Protein AF-A0A3D4R7K1-F1 (afdb_monomer)

Solvent-accessible surface area (backbone atoms only — not comparable to full-atom values): 10571 Å² total; per-residue (Å²): 98,62,93,81,60,37,77,92,63,83,82,51,64,66,56,54,36,48,54,51,40,17,54,63,50,70,29,41,38,62,76,91,75,88,72,78,77,44,84,86,82,47,85,55,74,81,73,75,56,43,75,69,78,55,58,60,68,60,40,50,54,51,48,28,54,16,28,38,26,18,28,50,57,83,50,99,87,46,66,20,77,40,19,97,66,40,86,40,70,32,59,30,66,90,75,27,58,101,79,76,55,65,42,64,30,34,49,49,43,30,29,47,72,35,67,41,82,74,84,43,94,84,71,42,18,30,4,22,22,38,37,36,29,31,36,43,60,73,50,37,52,73,44,52,46,84,85,57,98,47,51,50,58,33,79,52,78,48,68,48,54,37,77,32,83,68,48,29,50,7,55,79,51,16,36,59,55,52,46,54,53,50,48,58,59,68,42,109

Secondary structure (DSSP, 8-state):
-GGGT-SS----HHHHHHHHHHHHTTTEEPPP-SS---GGGS-----PPEE----HHHHHHHHHHHHHHHS--SSTT---TTHHHHS-EEEEGGG--TT--PEEEE---EEEEEEEE---TT--EEEEEEEEES--HHHHHHTT-PPPSSB--SS--EEEEEEETT---IIIIIHHHHHHHHHHHHH-

Nearest PDB structures (foldseek):
  6i1g-assembly1_A  TM=7.987E-01  e=1.901E-04  Chlamydia trachomatis

Sequence (188 aa):
HIAIGQGDLQTTPLQVNRWTNAIASNGILCPFTVLSQNPEFGSARSHVCDDLRLKLETVMTVTEGMIRACTGGSELSYQGTGYPLFDFTVYKEQLSGDSGSAKIFQVPTACKTGTAEFGDPENRTHAWFTIFAPVPEDLLEQAGVAKKENTITGEPEIAVTVLVEKGGEGSSVAAPVAKKILEAWFKR

Mean predicted aligned error: 6.56 Å

Structure (mmCIF, N/CA/C/O backbone):
data_AF-A0A3D4R7K1-F1
#
_entry.id   AF-A0A3D4R7K1-F1
#
loop_
_atom_site.group_PDB
_atom_site.id
_atom_site.type_symbol
_atom_site.label_atom_id
_atom_site.label_alt_id
_atom_site.label_comp_id
_atom_site.label_asym_id
_atom_site.label_entity_id
_atom_site.label_seq_id
_atom_site.pdbx_PDB_ins_code
_atom_site.Cartn_x
_atom_site.Cartn_y
_atom_site.Cartn_z
_atom_site.occupancy
_atom_site.B_iso_or_equiv
_atom_site.auth_seq_id
_atom_site.auth_comp_id
_atom_site.auth_asym_id
_atom_site.auth_atom_id
_atom_site.pdbx_PDB_model_num
ATOM 1 N N . HIS A 1 1 ? 19.368 -9.002 -7.163 1.00 62.94 1 HIS A N 1
ATOM 2 C CA . HIS A 1 1 ? 18.428 -8.289 -8.056 1.00 62.94 1 HIS A CA 1
ATOM 3 C C . HIS A 1 1 ? 17.003 -8.840 -7.973 1.00 62.94 1 HIS A C 1
ATOM 5 O O . HIS A 1 1 ? 16.120 -8.066 -7.640 1.00 62.94 1 HIS A O 1
ATOM 11 N N . ILE A 1 2 ? 16.765 -10.150 -8.127 1.00 83.75 2 ILE A N 1
ATOM 12 C CA . ILE A 1 2 ? 15.399 -10.726 -8.045 1.00 83.75 2 ILE A CA 1
ATOM 13 C C . ILE A 1 2 ? 14.672 -10.383 -6.729 1.00 83.75 2 ILE A C 1
ATOM 15 O O . ILE A 1 2 ? 13.506 -10.011 -6.756 1.00 83.75 2 ILE A O 1
ATOM 19 N N . ALA A 1 3 ? 15.369 -10.418 -5.586 1.00 85.56 3 ALA A N 1
ATOM 20 C CA . ALA A 1 3 ? 14.781 -10.122 -4.271 1.00 85.56 3 ALA A CA 1
ATOM 21 C C . ALA A 1 3 ? 14.218 -8.692 -4.115 1.00 85.56 3 ALA A C 1
ATOM 23 O O . ALA A 1 3 ? 13.388 -8.464 -3.243 1.00 85.56 3 ALA A O 1
ATOM 24 N N . ILE A 1 4 ? 14.654 -7.739 -4.948 1.00 85.88 4 ILE A N 1
ATOM 25 C CA . ILE A 1 4 ? 14.133 -6.360 -4.971 1.00 85.88 4 ILE A CA 1
ATOM 26 C C . ILE A 1 4 ? 13.167 -6.120 -6.144 1.00 85.88 4 ILE A C 1
ATOM 28 O O . ILE A 1 4 ? 12.806 -4.980 -6.415 1.00 85.88 4 ILE A O 1
ATOM 32 N N . GLY A 1 5 ? 12.772 -7.180 -6.855 1.00 84.19 5 GLY A N 1
ATOM 33 C CA . GLY A 1 5 ? 11.854 -7.109 -7.990 1.00 84.19 5 GLY A CA 1
ATOM 34 C C . GLY A 1 5 ? 12.486 -6.702 -9.322 1.00 84.19 5 GLY A C 1
ATOM 35 O O . GLY A 1 5 ? 11.780 -6.203 -10.186 1.00 84.19 5 GLY A O 1
ATOM 36 N N . GLN A 1 6 ? 13.799 -6.898 -9.488 1.00 84.12 6 GLN A N 1
ATOM 37 C CA . GLN A 1 6 ? 14.536 -6.576 -10.719 1.00 84.12 6 GLN A CA 1
ATOM 38 C C . GLN A 1 6 ? 15.015 -7.848 -11.437 1.00 84.12 6 GLN A C 1
ATOM 40 O O . GLN A 1 6 ? 15.334 -8.850 -10.787 1.00 84.12 6 GLN A O 1
ATOM 45 N N . GLY A 1 7 ? 15.137 -7.785 -12.765 1.00 86.00 7 GLY A N 1
ATOM 46 C CA . GLY A 1 7 ? 15.435 -8.930 -13.635 1.00 86.00 7 GLY A CA 1
ATOM 47 C C . GLY A 1 7 ? 14.161 -9.512 -14.249 1.00 86.00 7 GLY A C 1
ATOM 48 O O . GLY A 1 7 ? 13.212 -8.779 -14.503 1.00 86.00 7 GLY A O 1
ATOM 49 N N . ASP A 1 8 ? 14.106 -10.828 -14.440 1.00 85.62 8 ASP A N 1
ATOM 50 C CA . ASP A 1 8 ? 12.994 -11.490 -15.146 1.00 85.62 8 ASP A CA 1
ATOM 51 C C . ASP A 1 8 ? 11.722 -11.691 -14.291 1.00 85.62 8 ASP A C 1
ATOM 53 O O . ASP A 1 8 ? 10.846 -12.488 -14.634 1.00 85.62 8 ASP A O 1
ATOM 57 N N . LEU A 1 9 ? 11.597 -10.990 -13.156 1.00 87.94 9 LEU A N 1
ATOM 58 C CA . LEU A 1 9 ? 10.416 -11.074 -12.298 1.00 87.94 9 LEU A CA 1
ATOM 59 C C . LEU A 1 9 ? 9.288 -10.198 -12.855 1.00 87.94 9 LEU A C 1
ATOM 61 O O . LEU A 1 9 ? 9.253 -8.990 -12.631 1.00 87.94 9 LEU A O 1
ATOM 65 N N . GLN A 1 10 ? 8.328 -10.824 -13.530 1.00 91.31 10 GLN A N 1
ATOM 66 C CA . GLN A 1 10 ? 7.123 -10.156 -14.019 1.00 91.31 10 GLN A CA 1
ATOM 67 C C . GLN A 1 10 ? 5.964 -10.322 -13.031 1.00 91.31 10 GLN A C 1
ATOM 69 O O . GLN A 1 10 ? 5.693 -11.421 -12.546 1.00 91.31 10 GLN A O 1
ATOM 74 N N . THR A 1 11 ? 5.257 -9.228 -12.744 1.00 94.38 11 THR A N 1
ATOM 75 C CA . THR A 1 11 ? 4.060 -9.229 -11.896 1.00 94.38 11 THR A CA 1
ATOM 76 C C . THR A 1 11 ? 3.030 -8.238 -12.418 1.00 94.38 11 THR A C 1
ATOM 78 O O . THR A 1 11 ? 3.363 -7.242 -13.059 1.00 94.38 11 THR A O 1
ATOM 81 N N . THR A 1 12 ? 1.763 -8.505 -12.130 1.00 96.19 12 THR A N 1
ATOM 82 C CA . THR A 1 12 ? 0.645 -7.614 -12.444 1.00 96.19 12 THR A CA 1
ATOM 83 C C . THR A 1 12 ? 0.251 -6.790 -11.217 1.00 96.19 12 THR A C 1
ATOM 85 O O . THR A 1 12 ? 0.421 -7.252 -10.083 1.00 96.19 12 THR A O 1
ATOM 88 N N . PRO A 1 13 ? -0.376 -5.613 -11.398 1.00 96.75 13 PRO A N 1
ATOM 89 C CA . PRO A 1 13 ? -0.934 -4.857 -10.278 1.00 96.75 13 PRO A CA 1
ATOM 90 C C . PRO A 1 13 ? -1.902 -5.673 -9.421 1.00 96.75 13 PRO A C 1
ATOM 92 O O . PRO A 1 13 ? -1.910 -5.536 -8.201 1.00 96.75 13 PRO A O 1
ATOM 95 N N . LEU A 1 14 ? -2.660 -6.583 -10.039 1.00 96.31 14 LEU A N 1
ATOM 96 C CA . LEU A 1 14 ? -3.567 -7.469 -9.320 1.00 96.31 14 LEU A CA 1
ATOM 97 C C . LEU A 1 14 ? -2.819 -8.470 -8.426 1.00 96.31 14 LEU A C 1
ATOM 99 O O . LEU A 1 14 ? -3.245 -8.715 -7.301 1.00 96.31 14 LEU A O 1
ATOM 103 N N . GLN A 1 15 ? -1.699 -9.037 -8.882 1.00 96.56 15 GLN A N 1
ATOM 104 C CA . GLN A 1 15 ? -0.878 -9.929 -8.054 1.00 96.56 15 GLN A CA 1
ATOM 105 C C . GLN A 1 15 ? -0.263 -9.183 -6.864 1.00 96.56 15 GLN A C 1
ATOM 107 O O . GLN A 1 15 ? -0.363 -9.666 -5.739 1.00 96.56 15 GLN A O 1
ATOM 112 N N . VAL A 1 16 ? 0.278 -7.980 -7.084 1.00 97.25 16 VAL A N 1
ATOM 113 C CA . VAL A 1 16 ? 0.815 -7.127 -6.007 1.00 97.25 16 VAL A CA 1
ATOM 114 C C . VAL A 1 16 ? -0.274 -6.754 -4.996 1.00 97.25 16 VAL A C 1
ATOM 116 O O . VAL A 1 16 ? -0.055 -6.822 -3.782 1.00 97.25 16 VAL A O 1
ATOM 119 N N . ASN A 1 17 ? -1.473 -6.427 -5.480 1.00 97.62 17 ASN A N 1
ATOM 120 C CA . ASN A 1 17 ? -2.617 -6.149 -4.621 1.00 97.62 17 ASN A CA 1
ATOM 121 C C . ASN A 1 17 ? -3.015 -7.378 -3.796 1.00 97.62 17 ASN A C 1
ATOM 123 O O . ASN A 1 17 ? -3.243 -7.263 -2.595 1.00 97.62 17 ASN A O 1
ATOM 127 N N . ARG A 1 18 ? -3.027 -8.576 -4.390 1.00 96.38 18 ARG A N 1
ATOM 128 C CA . ARG A 1 18 ? -3.304 -9.826 -3.663 1.00 96.38 18 ARG A CA 1
ATOM 129 C C . ARG A 1 18 ? -2.262 -10.129 -2.587 1.00 96.38 18 ARG A C 1
ATOM 131 O O . ARG A 1 18 ? -2.642 -10.548 -1.500 1.00 96.38 18 ARG A O 1
ATOM 138 N N . TRP A 1 19 ? -0.978 -9.876 -2.843 1.00 95.75 19 TRP A N 1
ATOM 139 C CA . TRP A 1 19 ? 0.067 -10.007 -1.817 1.00 95.75 19 TRP A CA 1
ATOM 140 C C . TRP A 1 19 ? -0.152 -9.028 -0.662 1.00 95.75 19 TRP A C 1
ATOM 142 O O . TRP A 1 19 ? -0.048 -9.410 0.498 1.00 95.75 19 TRP A O 1
ATOM 152 N N . THR A 1 20 ? -0.524 -7.787 -0.981 1.00 97.62 20 THR A N 1
ATOM 153 C CA . THR A 1 20 ? -0.836 -6.758 0.023 1.00 97.62 20 THR A CA 1
ATOM 154 C C . THR A 1 20 ? -2.042 -7.162 0.870 1.00 97.62 20 THR A C 1
ATOM 156 O O . THR A 1 20 ? -1.991 -7.053 2.090 1.00 97.62 20 THR A O 1
ATOM 159 N N . ASN A 1 21 ? -3.092 -7.704 0.244 1.00 96.94 21 ASN A N 1
ATOM 160 C CA . ASN A 1 21 ? -4.255 -8.231 0.956 1.00 96.94 21 ASN A CA 1
ATOM 161 C C . ASN A 1 21 ? -3.891 -9.400 1.875 1.00 96.94 21 ASN A C 1
ATOM 163 O O . ASN A 1 21 ? -4.410 -9.460 2.982 1.00 96.94 21 ASN A O 1
ATOM 167 N N . ALA A 1 22 ? -2.991 -10.300 1.465 1.00 96.81 22 ALA A N 1
ATOM 168 C CA . ALA A 1 22 ? -2.553 -11.398 2.327 1.00 96.81 22 ALA A CA 1
ATOM 169 C C . ALA A 1 22 ? -1.867 -10.890 3.606 1.00 96.81 22 ALA A C 1
ATOM 171 O O . ALA A 1 22 ? -2.063 -11.469 4.666 1.00 96.81 22 ALA A O 1
ATOM 172 N N . ILE A 1 23 ? -1.107 -9.792 3.534 1.00 97.62 23 ILE A N 1
ATOM 173 C CA . ILE A 1 23 ? -0.541 -9.144 4.729 1.00 97.62 23 ILE A CA 1
ATOM 174 C C . ILE A 1 23 ? -1.643 -8.473 5.557 1.00 97.62 23 ILE A C 1
ATOM 176 O O . ILE A 1 23 ? -1.730 -8.710 6.757 1.00 97.62 23 ILE A O 1
ATOM 180 N N . ALA A 1 24 ? -2.523 -7.701 4.910 1.00 97.31 24 ALA A N 1
ATOM 181 C CA . ALA A 1 24 ? -3.625 -6.995 5.567 1.00 97.31 24 ALA A CA 1
ATOM 182 C C . ALA A 1 24 ? -4.616 -7.930 6.291 1.00 97.31 24 ALA A C 1
ATOM 184 O O . ALA A 1 24 ? -5.276 -7.517 7.233 1.00 97.31 24 ALA A O 1
ATOM 185 N N . SER A 1 25 ? -4.714 -9.188 5.862 1.00 95.88 25 SER A N 1
ATOM 186 C CA . SER A 1 25 ? -5.632 -10.199 6.404 1.00 95.88 25 SER A CA 1
ATOM 187 C C . SER A 1 25 ? -4.915 -11.309 7.181 1.00 95.88 25 SER A C 1
ATOM 189 O O . SER A 1 25 ? -5.394 -12.440 7.247 1.00 95.88 25 SER A O 1
ATOM 191 N N . ASN A 1 26 ? -3.749 -11.011 7.764 1.00 95.69 26 ASN A N 1
ATOM 192 C CA . ASN A 1 26 ? -3.016 -11.933 8.641 1.00 95.69 26 ASN A CA 1
ATOM 193 C C . ASN A 1 26 ? -2.653 -13.290 8.001 1.00 95.69 26 ASN A C 1
ATOM 195 O O . ASN A 1 26 ? -2.549 -14.305 8.685 1.00 95.69 26 ASN A O 1
ATOM 199 N N . GLY A 1 27 ? -2.418 -13.312 6.688 1.00 95.75 27 GLY A N 1
ATOM 200 C CA . GLY A 1 27 ? -2.016 -14.498 5.927 1.00 95.75 27 GLY A CA 1
ATOM 201 C C . GLY A 1 27 ? -3.143 -15.197 5.166 1.00 95.75 27 GLY A C 1
ATOM 202 O O . GLY A 1 27 ? -2.879 -16.219 4.532 1.00 95.75 27 GLY A O 1
ATOM 203 N N . ILE A 1 28 ? -4.365 -14.658 5.173 1.00 95.50 28 ILE A N 1
ATOM 204 C CA . ILE A 1 28 ? -5.506 -15.230 4.449 1.00 95.50 28 ILE A CA 1
ATOM 205 C C . ILE A 1 28 ? -5.560 -14.701 3.008 1.00 95.50 28 ILE A C 1
ATOM 207 O O . ILE A 1 28 ? -5.873 -13.549 2.732 1.00 95.50 28 ILE A O 1
ATOM 211 N N . LEU A 1 29 ? -5.289 -15.555 2.027 1.00 94.25 29 LEU A N 1
ATOM 212 C CA . LEU A 1 29 ? -5.318 -15.181 0.618 1.00 94.25 29 LEU A CA 1
ATOM 213 C C . LEU A 1 29 ? -6.649 -15.569 -0.030 1.00 94.25 29 LEU A C 1
ATOM 215 O O . LEU A 1 29 ? -6.865 -16.709 -0.432 1.00 94.25 29 LEU A O 1
ATOM 219 N N . CYS A 1 30 ? -7.522 -14.589 -0.228 1.00 90.44 30 CYS A N 1
ATOM 220 C CA . CYS A 1 30 ? -8.748 -14.786 -0.996 1.00 90.44 30 CYS A CA 1
ATOM 221 C C . CYS A 1 30 ? -8.510 -14.634 -2.516 1.00 90.44 30 CYS A C 1
ATOM 223 O O . CYS A 1 30 ? -7.594 -13.919 -2.962 1.00 90.44 30 CYS A O 1
ATOM 225 N N . PRO A 1 31 ? -9.305 -15.303 -3.369 1.00 88.44 31 PRO A N 1
ATOM 226 C CA . PRO A 1 31 ? -9.323 -15.014 -4.796 1.00 88.44 31 PRO A CA 1
ATOM 227 C C . PRO A 1 31 ? -10.005 -13.666 -5.059 1.00 88.44 31 PRO A C 1
ATOM 229 O O . PRO A 1 31 ? -10.948 -13.271 -4.377 1.00 88.44 31 PRO A O 1
ATOM 232 N N . PHE A 1 32 ? -9.522 -12.958 -6.077 1.00 87.62 32 PHE A N 1
ATOM 233 C CA . PHE A 1 32 ? -10.113 -11.691 -6.494 1.00 87.62 32 PHE A CA 1
ATOM 234 C C . PHE A 1 32 ? -11.441 -11.925 -7.221 1.00 87.62 32 PHE A C 1
ATOM 236 O O . PHE A 1 32 ? -11.523 -12.787 -8.099 1.00 87.62 32 PHE A O 1
ATOM 243 N N . THR A 1 33 ? -12.460 -11.128 -6.895 1.00 85.31 33 THR A N 1
ATOM 244 C CA . THR A 1 33 ? -13.770 -11.176 -7.553 1.00 85.31 33 THR A CA 1
ATOM 245 C C . THR A 1 33 ? -14.268 -9.767 -7.857 1.00 85.31 33 THR A C 1
ATOM 247 O O . THR A 1 33 ? -14.117 -8.859 -7.047 1.00 85.31 33 THR A O 1
ATOM 250 N N . VAL A 1 34 ? -14.847 -9.582 -9.047 1.00 84.62 34 VAL A N 1
ATOM 251 C CA . VAL A 1 34 ? -15.551 -8.340 -9.428 1.00 84.62 34 VAL A CA 1
ATOM 252 C C . VAL A 1 34 ? -17.044 -8.448 -9.115 1.00 84.62 34 VAL A C 1
ATOM 254 O O . VAL A 1 34 ? -17.707 -7.454 -8.834 1.00 84.62 34 VAL A O 1
ATOM 257 N N . LEU A 1 35 ? -17.584 -9.667 -9.173 1.00 79.06 35 LEU A N 1
ATOM 258 C CA . LEU A 1 35 ? -18.985 -9.923 -8.882 1.00 79.06 35 LEU A CA 1
ATOM 259 C C . LEU A 1 35 ? -19.212 -9.805 -7.378 1.00 79.06 35 LEU A C 1
ATOM 261 O O . LEU A 1 35 ? -18.612 -10.545 -6.600 1.00 79.06 35 LEU A O 1
ATOM 265 N N . SER A 1 36 ? -20.099 -8.886 -6.992 1.00 68.44 36 SER A N 1
ATOM 266 C CA . SER A 1 36 ? -20.575 -8.792 -5.617 1.00 68.44 36 SER A CA 1
ATOM 267 C C . SER A 1 36 ? -21.157 -10.139 -5.206 1.00 68.44 36 SER A C 1
ATOM 269 O O . SER A 1 36 ? -22.030 -10.684 -5.886 1.00 68.44 36 SER A O 1
ATOM 271 N N . GLN A 1 37 ? -20.665 -10.680 -4.093 1.00 64.75 37 GLN A N 1
ATOM 272 C CA . GLN A 1 37 ? -21.254 -11.856 -3.471 1.00 64.75 37 GLN A CA 1
ATOM 273 C C . GLN A 1 37 ? -22.526 -11.436 -2.735 1.00 64.75 37 GLN A C 1
ATOM 275 O O . GLN A 1 37 ? -22.560 -11.386 -1.510 1.00 64.75 37 GLN A O 1
ATOM 280 N N . ASN A 1 38 ? -23.563 -11.075 -3.490 1.00 59.91 38 ASN A N 1
ATOM 281 C CA . ASN A 1 38 ? -24.889 -10.883 -2.931 1.00 59.91 38 ASN A CA 1
ATOM 282 C C . ASN A 1 38 ? -25.576 -12.259 -2.857 1.00 59.91 38 ASN A C 1
ATOM 284 O O . ASN A 1 38 ? -25.788 -12.866 -3.912 1.00 59.91 38 ASN A O 1
ATOM 288 N N . PRO A 1 39 ? -25.943 -12.751 -1.657 1.00 58.16 39 PRO A N 1
ATOM 289 C CA . PRO A 1 39 ? -26.667 -14.012 -1.502 1.00 58.16 39 PRO A CA 1
ATOM 290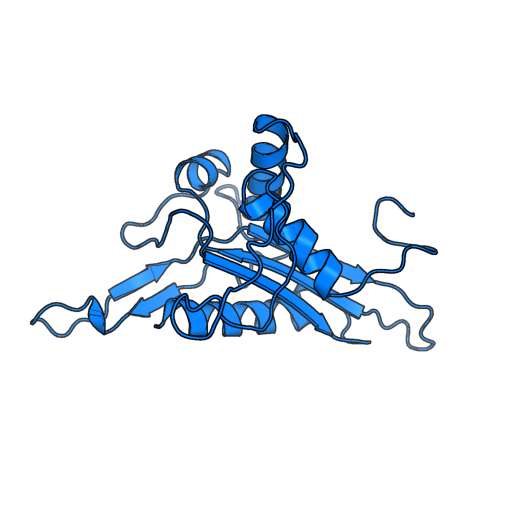 C C . PRO A 1 39 ? -27.960 -14.092 -2.331 1.00 58.16 39 PRO A C 1
ATOM 292 O O . PRO A 1 39 ? -28.412 -15.192 -2.643 1.00 58.16 39 PRO A O 1
ATOM 295 N N . GLU A 1 40 ? -28.549 -12.951 -2.708 1.00 61.03 40 GLU A N 1
ATOM 296 C CA . GLU A 1 40 ? -29.811 -12.880 -3.456 1.00 61.03 40 GLU A CA 1
ATOM 297 C C . GLU A 1 40 ? -29.682 -13.134 -4.970 1.00 61.03 40 GLU A C 1
ATOM 299 O O . GLU A 1 40 ? -30.659 -13.537 -5.598 1.00 61.03 40 GLU A O 1
ATOM 304 N N . PHE A 1 41 ? -28.505 -12.946 -5.583 1.00 59.16 41 PHE A N 1
ATOM 305 C CA . PHE A 1 41 ? -28.339 -12.974 -7.053 1.00 59.16 41 PHE A CA 1
ATOM 306 C C . PHE A 1 41 ? -27.750 -14.283 -7.611 1.00 59.16 41 PHE A C 1
ATOM 308 O O . PHE A 1 41 ? -27.210 -14.327 -8.718 1.00 59.16 41 PHE A O 1
ATOM 315 N N . GLY A 1 42 ? -27.918 -15.381 -6.873 1.00 49.12 42 GLY A N 1
ATOM 316 C CA . GLY A 1 42 ? -27.440 -16.715 -7.236 1.00 49.12 42 GLY A CA 1
ATOM 317 C C . GLY A 1 42 ? -26.235 -17.123 -6.401 1.00 49.12 42 GLY A C 1
ATOM 318 O O . GLY A 1 42 ? -25.560 -16.278 -5.822 1.00 49.12 42 GLY A O 1
ATOM 319 N N . SER A 1 43 ? -25.986 -18.435 -6.306 1.00 47.81 43 SER A N 1
ATOM 320 C CA . SER A 1 43 ? -24.904 -18.999 -5.498 1.00 47.81 43 SER A CA 1
ATOM 321 C C . SER A 1 43 ? -23.565 -18.404 -5.929 1.00 47.81 43 SER A C 1
ATOM 323 O O . SER A 1 43 ? -22.918 -18.907 -6.855 1.00 47.81 43 SER A O 1
ATOM 325 N N . ALA A 1 44 ? -23.140 -17.328 -5.269 1.00 53.81 44 ALA A N 1
ATOM 326 C CA . ALA A 1 44 ? -21.764 -16.898 -5.311 1.00 53.81 44 ALA A CA 1
ATOM 327 C C . ALA A 1 44 ? -20.971 -18.143 -4.927 1.00 53.81 44 ALA A C 1
ATOM 329 O O . ALA A 1 44 ? -21.183 -18.701 -3.847 1.00 53.81 44 ALA A O 1
ATOM 330 N N . ARG A 1 45 ? -20.163 -18.674 -5.855 1.00 55.69 45 ARG A N 1
ATOM 331 C CA . ARG A 1 45 ? -19.260 -19.775 -5.523 1.00 55.69 45 ARG A CA 1
ATOM 332 C C . ARG A 1 45 ? -18.534 -19.312 -4.270 1.00 55.69 45 ARG A C 1
ATOM 334 O O . ARG A 1 45 ? -17.884 -18.268 -4.316 1.00 55.69 45 ARG A O 1
ATOM 341 N N . SER A 1 46 ? -18.739 -20.024 -3.159 1.00 58.88 46 SER A N 1
ATOM 342 C CA . SER A 1 46 ? -18.018 -19.754 -1.923 1.00 58.88 46 SER A CA 1
ATOM 343 C C . SER A 1 46 ? -16.555 -19.897 -2.291 1.00 58.88 46 SER A C 1
ATOM 345 O O . SER A 1 46 ? -16.064 -20.983 -2.606 1.00 58.88 46 SER A O 1
ATOM 347 N N . HIS A 1 47 ? -15.914 -18.752 -2.444 1.00 69.00 47 HIS A N 1
ATOM 348 C CA . HIS A 1 47 ? -14.538 -18.698 -2.840 1.00 69.00 47 HIS A CA 1
ATOM 349 C C 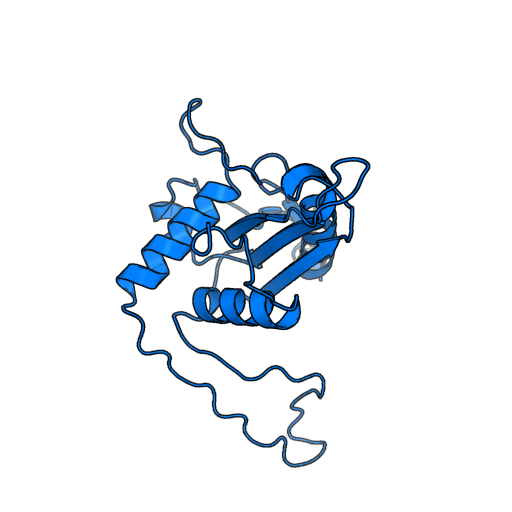. HIS A 1 47 ? -13.766 -18.984 -1.569 1.00 69.00 47 HIS A C 1
ATOM 351 O O . HIS A 1 47 ? -13.706 -18.151 -0.670 1.00 69.00 47 HIS A O 1
ATOM 357 N N . VAL A 1 48 ? -13.260 -20.210 -1.476 1.00 82.62 48 VAL A N 1
ATOM 358 C CA . VAL A 1 48 ? -12.434 -20.633 -0.354 1.00 82.62 48 VAL A CA 1
ATOM 359 C C . VAL A 1 48 ? -11.183 -19.761 -0.373 1.00 82.62 48 VAL A C 1
ATOM 361 O O . VAL A 1 48 ? -10.465 -19.729 -1.372 1.00 82.62 48 VAL A O 1
ATOM 364 N N . CYS A 1 49 ? -10.985 -18.992 0.693 1.00 90.62 49 CYS A N 1
ATOM 365 C CA . CYS A 1 49 ? -9.731 -18.292 0.914 1.00 90.62 49 CYS A CA 1
ATOM 366 C C . CYS A 1 49 ? -8.700 -19.289 1.441 1.00 90.62 49 CYS A C 1
ATOM 368 O O . CYS A 1 49 ? -9.025 -20.144 2.267 1.00 90.62 49 CYS A O 1
ATOM 370 N N . ASP A 1 50 ? -7.466 -19.165 0.970 1.00 93.94 50 ASP A N 1
ATOM 371 C CA . ASP A 1 50 ? -6.368 -20.036 1.367 1.00 93.94 50 ASP A CA 1
ATOM 372 C C . ASP A 1 50 ? -5.632 -19.431 2.565 1.00 93.94 50 ASP A C 1
ATOM 374 O O . ASP A 1 50 ? -5.196 -18.282 2.515 1.00 93.94 50 ASP A O 1
ATOM 378 N N . ASP A 1 51 ? -5.440 -20.206 3.632 1.00 95.69 51 ASP A N 1
ATOM 379 C CA . ASP A 1 51 ? -4.504 -19.838 4.695 1.00 95.69 51 ASP A CA 1
ATOM 380 C C . ASP A 1 51 ? -3.073 -20.157 4.237 1.00 95.69 51 ASP A C 1
ATOM 382 O O . ASP A 1 51 ? -2.699 -21.320 4.041 1.00 95.69 51 ASP A O 1
ATOM 386 N N . LEU A 1 52 ? -2.254 -19.116 4.067 1.00 96.00 52 LEU A N 1
ATOM 387 C CA . LEU A 1 52 ? -0.850 -19.251 3.676 1.00 96.00 52 LEU A CA 1
ATOM 388 C C . LEU A 1 52 ? 0.027 -19.844 4.792 1.00 96.00 52 LEU A C 1
ATOM 390 O O . LEU A 1 52 ? 1.202 -20.137 4.551 1.00 96.00 52 LEU A O 1
ATOM 394 N N . ARG A 1 53 ? -0.526 -20.045 5.997 1.00 96.62 53 ARG A N 1
ATOM 395 C CA . ARG A 1 53 ? 0.146 -20.570 7.196 1.00 96.62 53 ARG A CA 1
ATOM 396 C C . ARG A 1 53 ? 1.389 -19.764 7.558 1.00 96.62 53 ARG A C 1
ATOM 398 O O . ARG A 1 53 ? 2.422 -20.312 7.953 1.00 96.62 53 ARG A O 1
ATOM 405 N N . LEU A 1 54 ? 1.292 -18.447 7.391 1.00 95.56 54 LEU A N 1
ATOM 406 C CA . LEU A 1 54 ? 2.334 -17.521 7.807 1.00 95.56 54 LEU A CA 1
ATOM 407 C C . LEU A 1 54 ? 2.345 -17.435 9.333 1.00 95.56 54 LEU A C 1
ATOM 409 O O . LEU A 1 54 ? 1.302 -17.448 9.984 1.00 95.56 54 LEU A O 1
ATOM 413 N N . LYS A 1 55 ? 3.536 -17.322 9.920 1.00 97.31 55 LYS A N 1
ATOM 414 C CA . LYS A 1 55 ? 3.637 -17.009 11.344 1.00 97.31 55 LYS A CA 1
ATOM 415 C C . LYS A 1 55 ? 3.092 -15.603 11.562 1.00 97.31 55 LYS A C 1
ATOM 417 O O . LYS A 1 55 ? 3.569 -14.669 10.918 1.00 97.31 55 LYS A O 1
ATOM 422 N N . LEU A 1 56 ? 2.151 -15.457 12.494 1.00 94.88 56 LEU A N 1
ATOM 423 C CA . LEU A 1 56 ? 1.536 -14.165 12.800 1.00 94.88 56 LEU A CA 1
ATOM 424 C C . LEU A 1 56 ? 2.589 -13.108 13.156 1.00 94.88 56 LEU A C 1
ATOM 426 O O . LEU A 1 56 ? 2.539 -12.007 12.630 1.00 94.88 56 LEU A O 1
ATOM 430 N N . GLU A 1 57 ? 3.606 -13.485 13.935 1.00 95.75 57 GLU A N 1
ATOM 431 C CA . GLU A 1 57 ? 4.755 -12.630 14.262 1.00 95.75 57 GLU A CA 1
ATOM 432 C C . GLU A 1 57 ? 5.432 -12.054 13.007 1.00 95.75 57 GLU A C 1
ATOM 434 O O . GLU A 1 57 ? 5.696 -10.860 12.933 1.00 95.75 57 GLU A O 1
ATOM 439 N N . THR A 1 58 ? 5.644 -12.873 11.971 1.00 96.50 58 THR A N 1
ATOM 440 C CA . THR A 1 58 ? 6.233 -12.411 10.707 1.00 96.50 58 THR A CA 1
ATOM 441 C C . THR A 1 58 ? 5.318 -11.429 9.985 1.00 96.50 58 THR A C 1
ATOM 443 O O . THR A 1 58 ? 5.801 -10.430 9.456 1.00 96.50 58 THR A O 1
ATOM 446 N N . VAL A 1 59 ? 4.007 -11.686 9.965 1.00 96.62 59 VAL A N 1
ATOM 447 C CA . VAL A 1 59 ? 3.044 -10.766 9.343 1.00 96.62 59 VAL A CA 1
ATOM 448 C C . VAL A 1 59 ? 3.014 -9.436 10.093 1.00 96.62 59 VAL A C 1
ATOM 450 O O . VAL A 1 59 ? 3.075 -8.388 9.458 1.00 96.62 59 VAL A O 1
ATOM 453 N N . MET A 1 60 ? 3.023 -9.468 11.426 1.00 95.38 60 MET A N 1
ATOM 454 C CA . MET A 1 60 ? 3.075 -8.275 12.272 1.00 95.38 60 MET A CA 1
ATOM 455 C C . MET A 1 60 ? 4.349 -7.461 12.025 1.00 95.38 60 MET A C 1
ATOM 457 O O . MET A 1 60 ? 4.248 -6.263 11.779 1.00 95.38 60 MET A O 1
ATOM 461 N N . THR A 1 61 ? 5.527 -8.097 11.970 1.00 96.38 61 THR A N 1
ATOM 462 C CA . THR A 1 61 ? 6.794 -7.412 11.646 1.00 96.38 61 THR A CA 1
ATOM 463 C C . THR A 1 61 ? 6.764 -6.760 10.262 1.00 96.38 61 THR A C 1
ATOM 465 O O . THR A 1 61 ? 7.242 -5.639 10.081 1.00 96.38 61 THR A O 1
ATOM 468 N N . VAL A 1 62 ? 6.203 -7.444 9.259 1.00 96.88 62 VAL A N 1
ATOM 469 C CA . VAL A 1 62 ? 6.066 -6.879 7.909 1.00 96.88 62 VAL A CA 1
ATOM 470 C C . VAL A 1 62 ? 5.117 -5.682 7.925 1.00 96.88 62 VAL A C 1
ATOM 472 O O . VAL A 1 62 ? 5.461 -4.632 7.380 1.00 96.88 62 VAL A O 1
ATOM 475 N N . THR A 1 63 ? 3.960 -5.808 8.575 1.00 96.81 63 THR A N 1
ATOM 476 C CA . THR A 1 63 ? 2.984 -4.720 8.703 1.00 96.81 63 THR A CA 1
ATOM 477 C C . THR A 1 63 ? 3.573 -3.520 9.437 1.00 96.81 63 THR A C 1
ATOM 479 O O . THR A 1 63 ? 3.417 -2.393 8.976 1.00 96.81 63 THR A O 1
ATOM 482 N N . GLU A 1 64 ? 4.317 -3.739 10.518 1.00 95.19 64 GLU A N 1
ATOM 483 C CA . GLU A 1 64 ? 5.017 -2.685 11.251 1.00 95.19 64 GLU A CA 1
ATOM 484 C C . GLU A 1 64 ? 6.002 -1.932 10.342 1.00 95.19 64 GLU A C 1
ATOM 486 O O . GLU A 1 64 ? 5.981 -0.701 10.266 1.00 95.19 64 GLU A O 1
ATOM 491 N N . GLY A 1 65 ? 6.821 -2.662 9.577 1.00 94.44 65 GLY A N 1
ATOM 492 C CA . GLY A 1 65 ? 7.721 -2.069 8.587 1.00 94.44 65 GLY A CA 1
ATOM 493 C C . GLY A 1 65 ? 6.977 -1.271 7.511 1.00 94.44 65 GLY A C 1
ATOM 494 O O . GLY A 1 65 ? 7.433 -0.201 7.103 1.00 94.44 65 GLY A O 1
ATOM 495 N N . MET A 1 66 ? 5.807 -1.747 7.082 1.00 96.94 66 MET A N 1
ATOM 496 C CA . MET A 1 66 ? 4.939 -1.035 6.142 1.00 96.94 66 MET A CA 1
ATOM 497 C C . MET A 1 66 ? 4.327 0.235 6.751 1.00 96.94 66 MET A C 1
ATOM 499 O O . MET A 1 66 ? 4.245 1.242 6.053 1.00 96.94 66 MET A O 1
ATOM 503 N N . ILE A 1 67 ? 3.941 0.238 8.031 1.00 94.94 67 ILE A N 1
ATOM 504 C CA . ILE A 1 67 ? 3.471 1.445 8.738 1.00 94.94 67 ILE A CA 1
ATOM 505 C C . ILE A 1 67 ? 4.602 2.472 8.814 1.00 94.94 67 ILE A C 1
ATOM 507 O O . ILE A 1 67 ? 4.428 3.639 8.450 1.00 94.94 67 ILE A O 1
ATOM 511 N N . ARG A 1 68 ? 5.800 2.038 9.217 1.00 93.00 68 ARG A N 1
ATOM 512 C CA . ARG A 1 68 ? 6.995 2.894 9.281 1.00 93.00 68 ARG A CA 1
ATOM 513 C C . ARG A 1 68 ? 7.383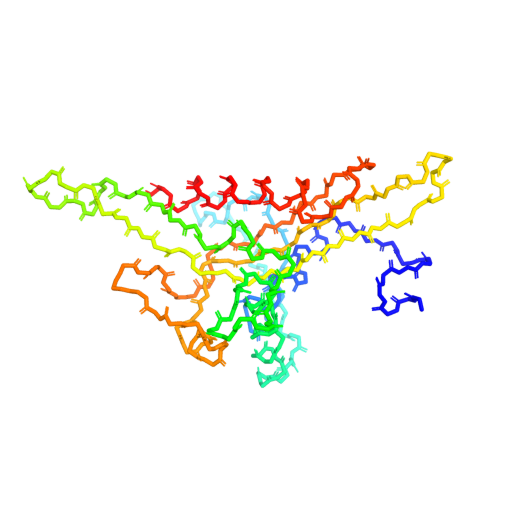 3.448 7.907 1.00 93.00 68 ARG A C 1
ATOM 515 O O . ARG A 1 68 ? 7.878 4.564 7.813 1.00 93.00 68 ARG A O 1
ATOM 522 N N . ALA A 1 69 ? 7.100 2.728 6.820 1.00 94.00 69 ALA A N 1
ATOM 523 C CA . ALA A 1 69 ? 7.327 3.221 5.463 1.00 94.00 69 ALA A CA 1
ATOM 524 C C . ALA A 1 69 ? 6.380 4.368 5.049 1.00 94.00 69 ALA A C 1
ATOM 526 O O . ALA A 1 69 ? 6.732 5.123 4.136 1.00 94.00 69 ALA A O 1
ATOM 527 N N . CYS A 1 70 ? 5.226 4.529 5.707 1.00 92.94 70 CYS A N 1
ATOM 528 C CA . CYS A 1 70 ? 4.260 5.613 5.460 1.00 92.94 70 CYS A CA 1
ATOM 529 C C . CYS A 1 70 ? 4.284 6.716 6.511 1.00 92.94 70 CYS A C 1
ATOM 531 O O . CYS A 1 70 ? 3.509 7.663 6.404 1.00 92.94 70 CYS A O 1
ATOM 533 N N . THR A 1 71 ? 5.099 6.583 7.552 1.00 88.56 71 THR A N 1
ATOM 534 C CA . THR A 1 71 ? 5.082 7.481 8.706 1.00 88.56 71 THR A CA 1
ATOM 535 C C . THR A 1 71 ? 6.472 8.044 8.974 1.00 88.56 71 THR A C 1
ATOM 537 O O . THR A 1 71 ? 7.483 7.553 8.473 1.00 88.56 71 THR A O 1
ATOM 540 N N . GLY A 1 72 ? 6.510 9.151 9.706 1.00 77.81 72 GLY A N 1
ATOM 541 C CA . GLY A 1 72 ? 7.715 9.957 9.901 1.00 77.81 72 GLY A CA 1
ATOM 542 C C . GLY A 1 72 ? 8.484 9.612 11.161 1.00 77.81 72 GLY A C 1
ATOM 543 O O . GLY A 1 72 ? 9.395 10.353 11.507 1.00 77.81 72 GLY A O 1
ATOM 544 N N . GLY A 1 73 ? 8.071 8.547 11.859 1.00 66.00 73 GLY A N 1
ATOM 545 C CA . GLY A 1 73 ? 8.524 8.248 13.211 1.00 66.00 73 GLY A CA 1
ATOM 546 C C . GLY A 1 73 ? 8.233 9.378 14.208 1.00 66.00 73 GLY A C 1
ATOM 547 O O . GLY A 1 73 ? 7.711 10.440 13.870 1.00 66.00 73 GLY A O 1
ATOM 548 N N . SER A 1 74 ? 8.567 9.134 15.473 1.00 58.44 74 SER A N 1
ATOM 549 C CA . SER A 1 74 ? 8.633 10.160 16.521 1.00 58.44 74 SER A CA 1
ATOM 550 C C . SER A 1 74 ? 10.035 10.779 16.647 1.00 58.44 74 SER A C 1
ATOM 552 O O . SER A 1 74 ? 10.183 11.848 17.238 1.00 58.44 74 SER A O 1
ATOM 554 N N . GLU A 1 75 ? 11.060 10.145 16.065 1.00 56.41 75 GLU A N 1
ATOM 555 C CA . GLU A 1 75 ? 12.436 10.640 16.030 1.00 56.41 75 GLU A CA 1
ATOM 556 C C . GLU A 1 75 ? 12.759 11.295 14.680 1.00 56.41 75 GLU A C 1
ATOM 558 O O . GLU A 1 75 ? 12.531 10.716 13.620 1.00 56.41 75 GLU A O 1
ATOM 563 N N . LEU A 1 76 ? 13.363 12.491 14.718 1.00 50.50 76 LEU A N 1
ATOM 564 C CA . LEU A 1 76 ? 13.730 13.304 13.544 1.00 50.50 76 LEU A CA 1
ATOM 565 C C . LEU A 1 76 ? 14.634 12.601 12.503 1.00 50.50 76 LEU A C 1
ATOM 567 O O . LEU A 1 76 ? 14.863 13.160 11.432 1.00 50.50 76 LEU A O 1
ATOM 571 N N . SER A 1 77 ? 15.179 11.422 12.805 1.00 56.41 77 SER A N 1
ATOM 572 C CA . SER A 1 77 ? 16.184 10.709 12.009 1.00 56.41 77 SER A CA 1
ATOM 573 C C . SER A 1 77 ? 15.622 9.616 11.090 1.00 56.41 77 SER A C 1
ATOM 575 O O . SER A 1 77 ? 16.371 9.123 10.245 1.00 56.41 77 SER A O 1
ATOM 577 N N . TYR A 1 78 ? 14.340 9.236 11.202 1.00 62.00 78 TYR A N 1
ATOM 578 C CA . TYR A 1 78 ? 13.767 8.157 10.387 1.00 62.00 78 TYR A CA 1
ATOM 579 C C . TYR A 1 78 ? 12.403 8.520 9.796 1.00 62.00 78 TYR A C 1
ATOM 581 O O . TYR A 1 78 ? 11.394 8.510 10.491 1.00 62.00 78 TYR A O 1
ATOM 589 N N . GLN A 1 79 ? 12.361 8.782 8.487 1.00 80.62 79 GLN A N 1
ATOM 590 C CA . GLN A 1 79 ? 11.121 9.034 7.750 1.00 80.62 79 GLN A CA 1
ATOM 591 C C . GLN A 1 79 ? 10.937 7.990 6.652 1.00 80.62 79 GLN A C 1
ATOM 593 O O . GLN A 1 79 ? 11.835 7.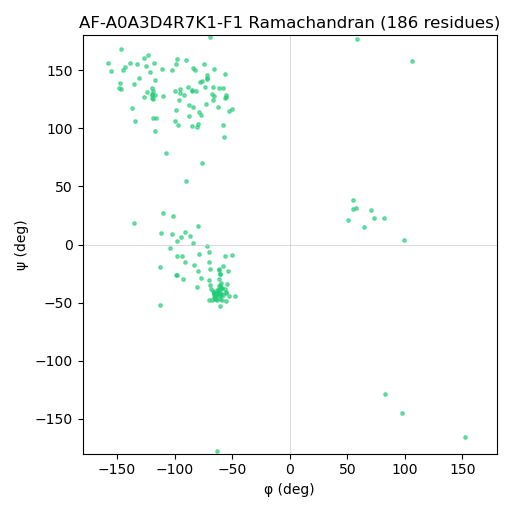758 5.837 1.00 80.62 79 GLN A O 1
ATOM 598 N N . GLY A 1 80 ? 9.762 7.366 6.616 1.00 87.50 80 GLY A N 1
ATOM 599 C CA . GLY A 1 80 ? 9.390 6.444 5.555 1.00 87.50 80 GLY A CA 1
ATOM 600 C C . GLY A 1 80 ? 9.249 7.137 4.199 1.00 87.50 80 GLY A C 1
ATOM 601 O O . GLY A 1 80 ? 8.856 8.296 4.103 1.00 87.50 80 GLY A O 1
ATOM 602 N N . THR A 1 81 ? 9.504 6.409 3.111 1.00 89.50 81 THR A N 1
ATOM 603 C CA . THR A 1 81 ? 9.415 6.958 1.739 1.00 89.50 81 THR A CA 1
ATOM 604 C C . THR A 1 81 ? 8.020 7.463 1.339 1.00 89.50 81 THR A C 1
ATOM 606 O O . THR A 1 81 ? 7.904 8.256 0.412 1.00 89.50 81 THR A O 1
ATOM 609 N N . GLY A 1 82 ? 6.955 6.994 1.998 1.00 88.00 82 GLY A N 1
ATOM 610 C CA . GLY A 1 82 ? 5.586 7.484 1.809 1.00 88.00 82 GLY A CA 1
ATOM 611 C C . GLY A 1 82 ? 5.183 8.587 2.794 1.00 88.00 82 GLY A C 1
ATOM 612 O O . GLY A 1 82 ? 4.142 9.211 2.603 1.00 88.00 82 GLY A O 1
ATOM 613 N N . TYR A 1 83 ? 5.991 8.859 3.824 1.00 88.38 83 TYR A N 1
ATOM 614 C CA . TYR A 1 83 ? 5.640 9.757 4.927 1.00 88.38 83 TYR A CA 1
ATOM 615 C C . TYR A 1 83 ? 5.035 11.109 4.524 1.00 88.38 83 TYR A C 1
ATOM 617 O O . TYR A 1 83 ? 4.008 11.466 5.105 1.00 88.38 83 TYR A O 1
ATOM 625 N N . PRO A 1 84 ? 5.564 11.836 3.516 1.00 88.62 84 PRO A N 1
ATOM 626 C CA . PRO A 1 84 ? 5.057 13.169 3.183 1.00 88.62 84 PRO A CA 1
ATOM 627 C C . PRO A 1 84 ? 3.565 13.220 2.824 1.00 88.62 84 PRO A C 1
ATOM 629 O O . PRO A 1 84 ? 2.970 14.295 2.824 1.00 88.62 84 PRO A O 1
ATOM 632 N N . LEU A 1 85 ? 2.961 12.079 2.476 1.00 88.81 85 LEU A N 1
ATOM 633 C CA . LEU A 1 85 ? 1.593 11.998 1.975 1.00 88.81 85 LEU A CA 1
ATOM 634 C C . LEU A 1 85 ? 0.620 11.287 2.920 1.00 88.81 85 LEU A C 1
ATOM 636 O O . LEU A 1 85 ? -0.587 11.475 2.759 1.00 88.81 85 LEU A O 1
ATOM 640 N N . PHE A 1 86 ? 1.107 10.484 3.873 1.00 88.25 86 PHE A N 1
ATOM 641 C CA . PHE A 1 86 ? 0.266 9.534 4.614 1.00 88.25 86 PHE A CA 1
ATOM 642 C C . PHE A 1 86 ? 0.056 9.848 6.105 1.00 88.25 86 PHE A C 1
ATOM 644 O O . PHE A 1 86 ? -0.594 9.065 6.791 1.00 88.25 86 PHE A O 1
ATOM 651 N N . ASP A 1 87 ? 0.458 11.033 6.582 1.00 86.00 87 ASP A N 1
ATOM 652 C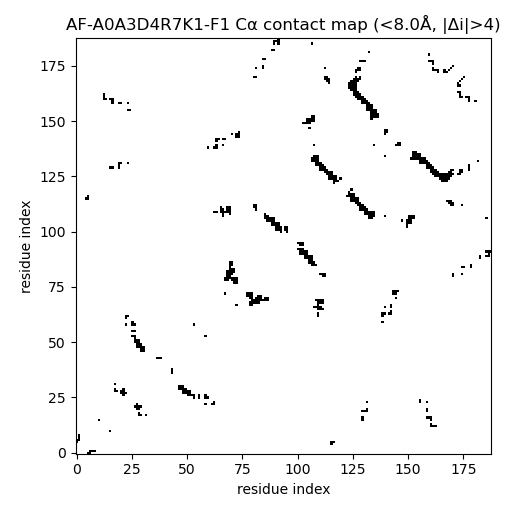 CA . ASP A 1 87 ? -0.148 11.671 7.772 1.00 86.00 87 ASP A CA 1
ATOM 653 C C . ASP A 1 87 ? -1.332 12.566 7.357 1.00 86.00 87 ASP A C 1
ATOM 655 O O . ASP A 1 87 ? -1.355 13.774 7.592 1.00 86.00 87 ASP A O 1
ATOM 659 N N . PHE A 1 88 ? -2.297 11.986 6.637 1.00 89.94 88 PHE A N 1
ATOM 660 C CA . PHE A 1 88 ? -3.463 12.713 6.133 1.00 89.94 88 PHE A CA 1
ATOM 661 C C . PHE A 1 88 ? -4.683 12.530 7.029 1.00 89.94 88 PHE A C 1
ATOM 663 O O . PHE A 1 88 ? -4.802 11.572 7.798 1.00 89.94 88 PHE A O 1
ATOM 670 N N . THR A 1 89 ? -5.620 13.460 6.884 1.00 91.38 89 THR A N 1
ATOM 671 C CA . THR A 1 89 ? -6.900 13.420 7.572 1.00 91.38 89 THR A CA 1
ATOM 672 C C . THR A 1 89 ? -8.061 13.501 6.590 1.00 91.38 89 THR A C 1
ATOM 674 O O . THR A 1 89 ? -7.945 14.040 5.486 1.00 91.38 89 THR A O 1
ATOM 677 N N . VAL A 1 90 ? -9.197 12.946 6.992 1.00 91.56 90 VAL A N 1
ATOM 678 C CA . VAL A 1 90 ? -10.459 12.990 6.259 1.00 91.56 90 VAL A CA 1
ATOM 679 C C . VAL A 1 90 ? -11.531 13.650 7.110 1.00 91.56 90 VAL A C 1
ATOM 681 O O . VAL A 1 90 ? -11.534 13.547 8.335 1.00 91.56 90 VAL A O 1
ATOM 684 N N . TYR A 1 91 ? -12.455 14.330 6.447 1.00 85.88 91 TYR A N 1
ATOM 685 C CA . TYR A 1 91 ? -13.618 14.939 7.079 1.00 85.88 91 TYR A CA 1
ATOM 686 C C . TYR A 1 91 ? -14.792 13.969 6.965 1.00 85.88 91 TYR A C 1
ATOM 688 O O . TYR A 1 91 ? -15.065 13.488 5.864 1.00 85.88 91 TYR A O 1
ATOM 696 N N . LYS A 1 92 ? -15.494 13.702 8.072 1.00 79.94 92 LYS A N 1
ATOM 697 C CA . LYS A 1 92 ? -16.750 12.938 8.063 1.00 79.94 92 LYS A CA 1
ATOM 698 C C . LYS A 1 92 ? -17.896 13.794 8.585 1.00 79.94 92 LYS A C 1
ATOM 700 O O . LYS A 1 92 ? -17.978 14.066 9.781 1.00 79.94 92 LYS A O 1
ATOM 705 N N . GLU A 1 93 ? -18.797 14.180 7.684 1.00 69.44 93 GLU A N 1
ATOM 706 C CA . GLU A 1 93 ? -19.978 14.988 8.017 1.00 69.44 93 GLU A CA 1
ATOM 707 C C . GLU A 1 93 ? -20.997 14.207 8.860 1.00 69.44 93 GLU A C 1
ATOM 709 O O . GLU A 1 93 ? -21.589 14.769 9.775 1.00 69.44 93 GLU A O 1
ATOM 714 N N . GLN A 1 94 ? -21.145 12.897 8.639 1.00 62.06 94 GLN A N 1
ATOM 715 C CA . GLN A 1 94 ? -22.134 12.064 9.340 1.00 62.06 94 GLN A CA 1
ATOM 716 C C . GLN A 1 94 ? -21.836 11.822 10.833 1.00 62.06 94 GLN A C 1
ATOM 718 O O . GLN A 1 94 ? -22.715 11.382 11.567 1.00 62.06 94 GLN A O 1
ATOM 723 N N . LEU A 1 95 ? -20.612 12.101 11.299 1.00 58.88 95 LEU A N 1
ATOM 724 C CA . LEU A 1 95 ? -20.212 11.970 12.712 1.00 58.88 95 LEU A CA 1
ATOM 725 C C . LEU A 1 95 ? -20.257 13.309 13.470 1.00 58.88 95 LEU A C 1
ATOM 727 O O . LEU A 1 95 ? -19.883 13.378 14.648 1.00 58.88 95 LEU A O 1
ATOM 731 N N . SER A 1 96 ? -20.706 14.366 12.793 1.00 56.84 96 SER A N 1
ATOM 732 C CA . SER A 1 96 ? -21.035 15.656 13.391 1.00 56.84 96 SER A CA 1
ATOM 733 C C . SER A 1 96 ? -22.390 15.497 14.076 1.00 56.84 96 SER A C 1
ATOM 735 O O . SER A 1 96 ? -23.395 15.292 13.404 1.00 56.84 96 SER A O 1
ATOM 737 N N . GLY A 1 97 ? -22.437 15.549 15.408 1.00 56.38 97 GLY A N 1
ATOM 738 C CA . GLY A 1 97 ? -23.717 15.685 16.111 1.00 56.38 97 GLY A CA 1
ATOM 739 C C . GLY A 1 97 ? -24.412 17.011 15.763 1.00 56.38 97 GLY A C 1
ATOM 740 O O . GLY A 1 97 ? -23.868 17.821 15.009 1.00 56.38 97 GLY A O 1
ATOM 741 N N . ASP A 1 98 ? -25.572 17.266 16.379 1.00 57.03 98 ASP A N 1
ATOM 742 C CA . ASP A 1 98 ? -26.439 18.451 16.179 1.00 57.03 98 ASP A CA 1
ATOM 743 C C . ASP A 1 98 ? -25.733 19.829 16.263 1.00 57.03 98 ASP A C 1
ATOM 745 O O . ASP A 1 98 ? -26.315 20.852 15.912 1.00 57.03 98 ASP A O 1
ATOM 749 N N . SER A 1 99 ? -24.467 19.887 16.689 1.00 58.53 99 SER A N 1
ATOM 750 C CA . SER A 1 99 ? -23.625 21.087 16.739 1.00 58.53 99 SER A CA 1
ATOM 751 C C . SER A 1 99 ? -22.858 21.417 15.442 1.00 58.53 99 SER A C 1
ATOM 753 O O . SER A 1 99 ? -22.021 22.321 15.452 1.00 58.53 99 SER A O 1
ATOM 755 N N . GLY A 1 100 ? -23.095 20.710 14.328 1.00 53.75 100 GLY A N 1
ATOM 756 C CA . GLY A 1 100 ? -22.669 21.131 12.978 1.00 53.75 100 GLY A CA 1
ATOM 757 C C . GLY A 1 100 ? -21.155 21.220 12.732 1.00 53.75 100 GLY A C 1
ATOM 758 O O . GLY A 1 100 ? -20.720 21.830 11.757 1.00 53.75 100 GLY A O 1
ATOM 759 N N . SER A 1 101 ? -20.333 20.640 13.608 1.00 58.25 101 SER A N 1
ATOM 760 C CA . SER A 1 101 ? -18.869 20.678 13.506 1.00 58.25 101 SER A CA 1
ATOM 761 C C . SER A 1 101 ? -18.360 19.368 12.904 1.00 58.25 101 SER A C 1
ATOM 763 O O . SER A 1 101 ? -18.363 18.333 13.572 1.00 58.25 101 SER A O 1
ATOM 765 N N . ALA A 1 102 ? -17.929 19.414 11.640 1.00 64.25 102 ALA A N 1
ATOM 766 C CA . ALA A 1 102 ? -17.321 18.276 10.955 1.00 64.25 102 ALA A CA 1
ATOM 767 C C . ALA A 1 102 ? -16.123 17.738 11.753 1.00 64.25 102 ALA A C 1
ATOM 769 O O . ALA A 1 102 ? -15.215 18.493 12.111 1.00 64.25 102 ALA A O 1
ATOM 770 N N . LYS A 1 103 ? -16.105 16.428 12.017 1.00 76.56 103 LYS A N 1
ATOM 771 C CA . LYS A 1 103 ? -14.978 15.777 12.696 1.00 76.56 103 LYS A CA 1
ATOM 772 C C . LYS A 1 103 ? -13.895 15.398 11.685 1.00 76.56 103 LYS A C 1
ATOM 774 O O . LYS A 1 103 ? -14.182 14.842 10.622 1.00 76.56 103 LYS A O 1
ATOM 779 N N . ILE A 1 104 ? -12.652 15.721 12.035 1.00 83.12 104 ILE A N 1
ATOM 780 C CA . ILE A 1 104 ? -11.446 15.422 11.259 1.00 83.12 104 ILE A CA 1
ATOM 781 C C . ILE A 1 104 ? -10.837 14.143 11.818 1.00 83.12 104 ILE A C 1
ATOM 783 O O . ILE A 1 104 ? -10.521 14.098 13.003 1.00 83.12 104 ILE A O 1
ATOM 787 N N . PHE A 1 105 ? -10.639 13.138 10.972 1.00 90.38 105 PHE A N 1
ATOM 788 C CA . PHE A 1 105 ? -10.096 11.841 11.358 1.00 90.38 105 PHE A CA 1
ATOM 789 C C . PHE A 1 105 ? -8.786 11.552 10.641 1.00 90.38 105 PHE A C 1
ATOM 791 O O . PHE A 1 105 ? -8.707 11.672 9.422 1.00 90.38 105 PHE A O 1
ATOM 798 N N . GLN A 1 106 ? -7.769 11.128 11.377 1.00 92.31 106 GLN A N 1
ATOM 799 C CA . GLN A 1 106 ? -6.549 10.568 10.811 1.00 92.31 106 GLN A CA 1
ATOM 800 C C . GLN A 1 106 ? -6.805 9.135 10.335 1.00 92.31 106 GLN A C 1
ATOM 802 O O . GLN A 1 106 ? -7.494 8.367 11.011 1.00 92.31 106 GLN A O 1
ATOM 807 N N . VAL A 1 107 ? -6.221 8.767 9.197 1.00 94.50 107 VAL A N 1
ATOM 808 C CA . VAL A 1 107 ? -6.277 7.401 8.663 1.00 94.50 107 VAL A CA 1
ATOM 809 C C . VAL A 1 107 ? -4.853 6.846 8.629 1.00 94.50 107 VAL A C 1
ATOM 811 O O . VAL A 1 107 ? -4.101 7.165 7.710 1.00 94.50 107 VAL A O 1
ATOM 814 N N . PRO A 1 108 ? -4.441 6.057 9.631 1.00 94.31 108 PRO A N 1
ATOM 815 C CA . PRO A 1 108 ? -3.144 5.412 9.631 1.00 94.31 108 PRO A CA 1
ATOM 816 C C . PRO A 1 108 ? -3.129 4.278 8.601 1.00 94.31 108 PRO A C 1
ATOM 818 O O . PRO A 1 108 ? -4.125 3.581 8.391 1.00 94.31 108 PRO A O 1
ATOM 821 N N . THR A 1 109 ? -1.992 4.117 7.928 1.00 96.38 109 THR A N 1
ATOM 822 C CA . THR A 1 109 ? -1.865 3.234 6.763 1.00 96.38 109 THR A CA 1
ATOM 823 C C . THR A 1 109 ? -0.557 2.457 6.785 1.00 96.38 109 THR A C 1
ATOM 825 O O . THR A 1 109 ? 0.425 2.894 7.384 1.00 96.38 109 THR A O 1
ATOM 828 N N . ALA A 1 110 ? -0.548 1.314 6.104 1.00 97.19 110 ALA A N 1
ATOM 829 C CA . ALA A 1 110 ? 0.629 0.483 5.892 1.00 97.19 110 ALA A CA 1
ATOM 830 C C . ALA A 1 110 ? 0.898 0.378 4.388 1.00 97.19 110 ALA A C 1
ATOM 832 O O . ALA A 1 110 ? 0.011 -0.005 3.627 1.00 97.19 110 ALA A O 1
ATOM 833 N N . CYS A 1 111 ? 2.102 0.721 3.936 1.00 97.31 111 CYS A N 1
ATOM 834 C CA . CYS A 1 111 ? 2.396 0.921 2.520 1.00 97.31 111 CYS A CA 1
ATOM 835 C C . CYS A 1 111 ? 3.814 0.520 2.139 1.00 97.31 111 CYS A C 1
ATOM 837 O O . CYS A 1 111 ? 4.702 0.315 2.967 1.00 97.31 111 CYS A O 1
ATOM 839 N N . LYS A 1 112 ? 4.032 0.448 0.828 1.00 97.25 112 LYS A N 1
ATOM 840 C CA . LYS A 1 112 ? 5.351 0.310 0.236 1.00 97.25 112 LYS A CA 1
ATOM 841 C C . LYS A 1 112 ? 5.422 1.037 -1.103 1.00 97.25 112 LYS A C 1
ATOM 843 O O . LYS A 1 112 ? 4.558 0.889 -1.965 1.00 97.25 112 LYS A O 1
ATOM 84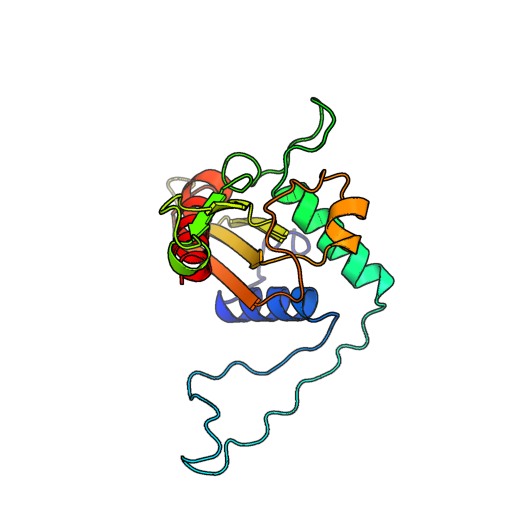8 N N . THR A 1 113 ? 6.502 1.789 -1.278 1.00 95.25 113 THR A N 1
ATOM 849 C CA . THR A 1 113 ? 6.911 2.413 -2.543 1.00 95.25 113 THR A CA 1
ATOM 850 C C . THR A 1 113 ? 7.659 1.421 -3.429 1.00 95.25 113 THR A C 1
ATOM 852 O O . THR A 1 113 ? 8.371 0.542 -2.931 1.00 95.25 113 THR A O 1
ATOM 855 N N . GLY A 1 114 ? 7.557 1.582 -4.743 1.00 94.06 114 GLY A N 1
ATOM 856 C CA . GLY A 1 114 ? 8.368 0.840 -5.698 1.00 94.06 114 GLY A CA 1
ATOM 857 C C . GLY A 1 114 ? 8.725 1.682 -6.916 1.00 94.06 114 GLY A C 1
ATOM 858 O O . GLY A 1 114 ? 7.973 2.564 -7.330 1.00 94.06 114 GLY A O 1
ATOM 859 N N . THR A 1 115 ? 9.880 1.366 -7.487 1.00 92.94 115 THR A N 1
ATOM 860 C CA . THR A 1 115 ? 10.397 1.957 -8.716 1.00 92.94 115 THR A CA 1
ATOM 861 C C . THR A 1 115 ? 10.974 0.810 -9.538 1.00 92.94 115 THR A C 1
ATOM 863 O O . THR A 1 115 ? 11.877 0.123 -9.059 1.00 92.94 115 THR A O 1
ATOM 866 N N . ALA A 1 116 ? 10.427 0.556 -10.728 1.00 92.62 116 ALA A N 1
ATOM 867 C CA . ALA A 1 116 ? 10.870 -0.549 -11.585 1.00 92.62 116 ALA A CA 1
ATOM 868 C C . ALA A 1 116 ? 11.593 -0.022 -12.828 1.00 92.62 116 ALA A C 1
ATOM 870 O O . ALA A 1 116 ? 11.064 0.829 -13.547 1.00 92.62 116 ALA A O 1
ATOM 871 N N . GLU A 1 117 ? 12.797 -0.527 -13.078 1.00 88.50 117 GLU A N 1
ATOM 872 C CA . GLU A 1 117 ? 13.609 -0.164 -14.239 1.00 88.50 117 GLU A CA 1
ATOM 873 C C . GLU A 1 117 ? 13.232 -1.094 -15.395 1.00 88.50 117 GLU A C 1
ATOM 875 O O . GLU A 1 117 ? 13.068 -2.294 -15.194 1.00 88.50 117 GLU A O 1
ATOM 880 N N . PHE A 1 118 ? 13.054 -0.550 -16.602 1.00 89.31 118 PHE A N 1
ATOM 881 C CA . PHE A 1 118 ? 12.598 -1.338 -17.759 1.00 89.31 118 PHE A CA 1
ATOM 882 C C . PHE A 1 118 ? 13.392 -1.053 -19.046 1.00 89.31 118 PHE A C 1
ATOM 884 O O . PHE A 1 118 ? 12.935 -1.359 -20.144 1.00 89.31 118 PHE A O 1
ATOM 891 N N . GLY A 1 119 ? 14.591 -0.470 -18.919 1.00 84.56 119 GLY A N 1
ATOM 892 C CA . GLY A 1 119 ? 15.484 -0.213 -20.055 1.00 84.56 119 GLY A CA 1
ATOM 893 C C . GLY A 1 119 ? 15.003 0.893 -21.002 1.00 84.56 119 GLY A C 1
ATOM 894 O O . GLY A 1 119 ? 15.278 0.838 -22.199 1.00 84.56 119 GLY A O 1
ATOM 895 N N . ASP A 1 120 ? 14.267 1.884 -20.491 1.00 89.62 120 ASP A N 1
ATOM 896 C CA . ASP A 1 120 ? 13.822 3.036 -21.281 1.00 89.62 120 ASP A CA 1
ATOM 897 C C . ASP A 1 120 ? 15.023 3.907 -21.705 1.00 89.62 120 ASP A C 1
ATOM 899 O O . ASP A 1 120 ? 15.860 4.223 -20.857 1.00 89.62 120 ASP A O 1
ATOM 903 N N . PRO A 1 121 ? 15.103 4.369 -22.968 1.00 88.50 121 PRO A N 1
ATOM 904 C CA . PRO A 1 121 ? 16.197 5.232 -23.426 1.00 88.50 121 PRO A CA 1
ATOM 905 C C . PRO A 1 121 ? 16.305 6.568 -22.677 1.00 88.50 121 PRO A C 1
ATOM 907 O O . PRO A 1 121 ? 17.384 7.147 -22.608 1.00 88.50 121 PRO A O 1
ATOM 910 N N . GLU A 1 122 ? 15.198 7.054 -22.106 1.00 90.44 122 GLU A N 1
ATOM 911 C CA . GLU A 1 122 ? 15.157 8.275 -21.290 1.00 90.44 122 GLU A CA 1
ATOM 912 C C . GLU A 1 122 ? 15.380 7.979 -19.793 1.00 90.44 122 GLU A C 1
ATOM 914 O O . GLU A 1 122 ? 15.162 8.843 -18.947 1.00 90.44 122 GLU A O 1
ATOM 919 N N . ASN A 1 123 ? 15.787 6.750 -19.452 1.00 88.50 123 ASN A N 1
ATOM 920 C CA . ASN A 1 123 ? 16.017 6.267 -18.090 1.00 88.50 123 ASN A CA 1
ATOM 921 C C . ASN A 1 123 ? 14.805 6.434 -17.151 1.00 88.50 123 ASN A C 1
ATOM 923 O O . ASN A 1 123 ? 14.946 6.625 -15.941 1.00 88.50 123 ASN A O 1
ATOM 927 N N . ARG A 1 124 ? 13.591 6.379 -17.711 1.00 91.31 124 ARG A N 1
ATOM 928 C CA . ARG A 1 124 ? 12.352 6.370 -16.928 1.00 91.31 124 ARG A CA 1
ATOM 929 C C . ARG A 1 124 ? 12.139 5.018 -16.266 1.00 91.31 124 ARG A C 1
ATOM 931 O O . ARG A 1 124 ? 12.551 3.972 -16.762 1.00 91.31 124 ARG A O 1
ATOM 938 N N . THR A 1 125 ? 11.383 5.050 -15.181 1.00 94.88 125 THR A N 1
ATOM 939 C CA . THR A 1 125 ? 10.982 3.880 -14.401 1.00 94.88 125 THR A CA 1
ATOM 940 C C . THR A 1 125 ? 9.460 3.807 -14.299 1.00 94.88 125 THR A C 1
ATOM 942 O O . THR A 1 125 ? 8.751 4.765 -14.617 1.00 94.88 125 THR A O 1
ATOM 945 N N . HIS A 1 126 ? 8.914 2.655 -13.927 1.00 96.19 126 HIS A N 1
ATOM 946 C CA . HIS A 1 126 ? 7.503 2.551 -13.554 1.00 96.19 126 HIS A CA 1
ATOM 947 C C . HIS A 1 126 ? 7.331 2.916 -12.081 1.00 96.19 126 HIS A C 1
ATOM 949 O O . HIS A 1 126 ? 8.047 2.382 -11.227 1.00 96.19 126 HIS A O 1
ATOM 955 N N . ALA A 1 127 ? 6.356 3.780 -11.794 1.00 97.38 127 ALA A N 1
ATOM 956 C CA . ALA A 1 127 ? 6.042 4.205 -10.439 1.00 97.38 127 ALA A CA 1
ATOM 957 C C . ALA A 1 127 ? 5.045 3.226 -9.815 1.00 97.38 127 ALA A C 1
ATOM 959 O O . ALA A 1 127 ? 3.931 3.062 -10.319 1.00 97.38 127 ALA A O 1
ATOM 960 N N . TRP A 1 128 ? 5.439 2.601 -8.710 1.00 97.94 128 TRP A N 1
ATOM 961 C CA . TRP A 1 128 ? 4.623 1.645 -7.972 1.00 97.94 128 TRP A CA 1
ATOM 962 C C . TRP A 1 128 ? 4.318 2.147 -6.566 1.00 97.94 128 TRP A C 1
ATOM 964 O O . TRP A 1 128 ? 5.175 2.702 -5.872 1.00 97.94 128 TRP A O 1
ATOM 974 N N . PHE A 1 129 ? 3.101 1.882 -6.110 1.00 98.19 129 PHE A N 1
ATOM 975 C CA . PHE A 1 129 ? 2.719 2.081 -4.722 1.00 98.19 129 PHE A CA 1
ATOM 976 C C . PHE A 1 129 ? 1.675 1.049 -4.317 1.00 98.19 129 PHE A C 1
ATOM 978 O O . PHE A 1 129 ? 0.721 0.817 -5.057 1.00 98.19 129 PHE A O 1
ATOM 985 N N . THR A 1 130 ? 1.834 0.429 -3.153 1.00 98.50 130 THR A N 1
ATOM 986 C CA . THR A 1 130 ? 0.806 -0.442 -2.578 1.00 98.50 130 THR A CA 1
ATOM 987 C C . THR A 1 130 ? 0.565 -0.079 -1.126 1.00 98.50 130 THR A C 1
ATOM 989 O O . THR A 1 130 ? 1.498 0.326 -0.432 1.00 98.50 130 THR A O 1
ATOM 992 N N . ILE A 1 131 ? -0.683 -0.166 -0.684 1.00 98.50 131 ILE A N 1
ATOM 993 C CA . ILE A 1 131 ? -1.123 0.332 0.616 1.00 98.50 131 ILE A CA 1
ATOM 994 C C . ILE A 1 131 ? -2.367 -0.412 1.083 1.00 98.50 131 ILE A C 1
ATOM 996 O O . ILE A 1 131 ? -3.194 -0.796 0.258 1.00 98.50 131 ILE A O 1
ATOM 1000 N N . PHE A 1 132 ? -2.532 -0.565 2.392 1.00 98.44 132 PHE A N 1
ATOM 1001 C CA . PHE A 1 132 ? -3.812 -0.911 2.996 1.00 98.44 132 PHE A CA 1
ATOM 1002 C C . PHE A 1 132 ? -4.131 -0.019 4.195 1.00 98.44 132 PHE A C 1
ATOM 1004 O O . PHE A 1 132 ? -3.238 0.584 4.802 1.00 98.44 132 PHE A O 1
ATOM 1011 N N . ALA A 1 133 ? -5.425 0.101 4.483 1.00 97.62 133 ALA A N 1
ATOM 1012 C CA . ALA A 1 133 ? -5.957 0.955 5.535 1.00 97.62 133 ALA A CA 1
ATOM 1013 C C . ALA A 1 133 ? -7.364 0.500 5.991 1.00 97.62 133 ALA A C 1
ATOM 1015 O O . ALA A 1 133 ? -8.096 -0.092 5.190 1.00 97.62 133 ALA A O 1
ATOM 1016 N N . PRO A 1 134 ? -7.790 0.843 7.223 1.00 96.56 134 PRO A N 1
ATOM 1017 C CA . PRO A 1 134 ? -6.939 1.373 8.290 1.00 96.56 134 PRO A CA 1
ATOM 1018 C C . PRO A 1 134 ? -5.977 0.285 8.796 1.00 96.56 134 PRO A C 1
ATOM 1020 O O . PRO A 1 134 ? -5.988 -0.836 8.291 1.00 96.56 134 PRO A O 1
ATOM 1023 N N . VAL A 1 135 ? -5.111 0.619 9.750 1.00 95.69 135 VAL A N 1
ATOM 1024 C CA . VAL A 1 135 ? -4.286 -0.383 10.443 1.00 95.69 135 VAL A CA 1
ATOM 1025 C C . VAL A 1 135 ? -4.859 -0.691 11.832 1.00 95.69 135 VAL A C 1
ATOM 1027 O O . VAL A 1 135 ? -5.465 0.200 12.446 1.00 95.69 135 VAL A O 1
ATOM 1030 N N . PRO A 1 136 ? -4.658 -1.922 12.342 1.00 93.94 136 PRO A N 1
ATOM 1031 C CA . PRO A 1 136 ? -4.967 -2.270 13.723 1.00 93.94 136 PRO A CA 1
ATOM 1032 C C . PRO A 1 136 ? -4.251 -1.362 14.730 1.00 93.94 136 PRO A C 1
ATOM 1034 O O . PRO A 1 136 ? -3.139 -0.885 14.490 1.00 93.94 136 PRO A O 1
ATOM 1037 N N . GLU A 1 137 ? -4.911 -1.100 15.857 1.00 91.31 137 GLU A N 1
ATOM 1038 C CA . GLU A 1 137 ? -4.431 -0.163 16.879 1.00 91.31 137 GLU A CA 1
ATOM 1039 C C . GLU A 1 137 ? -3.143 -0.636 17.561 1.00 91.31 137 GLU A C 1
ATOM 1041 O O . GLU A 1 137 ? -2.205 0.142 17.721 1.00 91.31 137 GLU A O 1
ATOM 1046 N N . ASP A 1 138 ? -3.063 -1.923 17.880 1.00 91.31 138 ASP A N 1
ATOM 1047 C CA . ASP A 1 138 ? -1.895 -2.560 18.486 1.00 91.31 138 ASP A CA 1
ATOM 1048 C C . ASP A 1 138 ? -0.644 -2.464 17.598 1.00 91.31 138 ASP A C 1
ATOM 1050 O O . ASP A 1 138 ? 0.468 -2.290 18.101 1.00 91.31 138 ASP A O 1
ATOM 1054 N N . LEU A 1 139 ? -0.812 -2.530 16.275 1.00 91.69 139 LEU A N 1
ATOM 1055 C CA . LEU A 1 139 ? 0.289 -2.390 15.317 1.00 91.69 139 LEU A CA 1
ATOM 1056 C C . LEU A 1 139 ? 0.728 -0.935 15.132 1.00 91.69 139 LEU A C 1
ATOM 1058 O O . LEU A 1 139 ? 1.899 -0.680 14.844 1.00 91.69 139 LEU A O 1
ATOM 1062 N N . LEU A 1 140 ? -0.182 0.024 15.321 1.00 89.25 140 LEU A N 1
ATOM 1063 C CA . LEU A 1 140 ? 0.145 1.448 15.286 1.00 89.25 140 LEU A CA 1
ATOM 1064 C C . LEU A 1 140 ? 1.077 1.828 16.445 1.00 89.25 140 LEU A C 1
ATOM 1066 O O . LEU A 1 140 ? 2.087 2.506 16.236 1.00 89.25 140 LEU A O 1
ATOM 1070 N N . GLU A 1 141 ? 0.764 1.339 17.647 1.00 87.56 141 GLU A N 1
ATOM 1071 C CA . GLU A 1 141 ? 1.582 1.543 18.846 1.00 87.56 141 GLU A CA 1
ATOM 1072 C C . GLU A 1 141 ? 2.958 0.883 18.711 1.00 87.56 141 GLU A C 1
ATOM 1074 O O . GLU A 1 141 ? 3.977 1.527 18.972 1.00 87.56 141 GLU A O 1
ATOM 1079 N N . GLN A 1 142 ? 3.008 -0.365 18.229 1.00 86.81 142 GLN A N 1
ATOM 1080 C CA . GLN A 1 142 ? 4.266 -1.085 17.975 1.00 86.81 142 GLN A CA 1
ATOM 1081 C C . GLN A 1 142 ? 5.160 -0.359 16.962 1.00 86.81 142 GLN A C 1
ATOM 1083 O O . GLN A 1 142 ? 6.376 -0.288 17.139 1.00 86.81 142 GLN A O 1
ATOM 1088 N N . ALA A 1 143 ? 4.563 0.250 15.935 1.00 87.69 143 ALA A N 1
ATOM 1089 C CA . ALA A 1 143 ? 5.287 1.046 14.950 1.00 87.69 143 ALA A CA 1
ATOM 1090 C C . ALA A 1 143 ? 5.788 2.403 15.490 1.00 87.69 143 ALA A C 1
ATOM 1092 O O . ALA A 1 143 ? 6.438 3.146 14.750 1.00 87.69 143 ALA A O 1
ATOM 1093 N N . GLY A 1 144 ? 5.509 2.743 16.755 1.00 85.38 144 GLY A N 1
ATOM 1094 C CA . GLY A 1 144 ? 5.928 3.998 17.381 1.00 85.38 144 GLY A CA 1
ATOM 1095 C C . GLY A 1 144 ? 5.138 5.214 16.895 1.00 85.38 144 GLY A C 1
ATOM 1096 O O . GLY A 1 144 ? 5.634 6.341 16.965 1.00 85.38 144 GLY A O 1
ATOM 1097 N N . VAL A 1 145 ? 3.925 5.003 16.380 1.00 84.12 145 VAL A N 1
ATOM 1098 C CA . VAL A 1 145 ? 3.059 6.071 15.877 1.00 84.12 145 VAL A CA 1
ATOM 1099 C C . VAL A 1 145 ? 2.033 6.421 16.950 1.00 84.12 145 VAL A C 1
ATOM 1101 O O . VAL A 1 145 ? 1.189 5.609 17.318 1.00 84.12 145 VAL A O 1
ATOM 1104 N N . ALA A 1 146 ? 2.094 7.650 17.462 1.00 80.44 146 ALA A N 1
ATOM 1105 C CA . ALA A 1 146 ? 1.161 8.105 18.486 1.00 80.44 146 ALA A CA 1
ATOM 1106 C C . ALA A 1 146 ? -0.269 8.205 17.928 1.00 80.44 146 ALA A C 1
ATOM 1108 O O . ALA A 1 146 ? -0.521 8.922 16.953 1.00 80.44 146 ALA A O 1
ATOM 1109 N N . LYS A 1 147 ? -1.214 7.520 18.580 1.00 82.38 147 LYS A N 1
ATOM 1110 C CA . LYS A 1 147 ? -2.643 7.623 18.277 1.00 82.38 147 LYS A CA 1
ATOM 1111 C C . LYS A 1 147 ? -3.161 9.015 18.654 1.00 82.38 147 LYS A C 1
ATOM 1113 O O . LYS A 1 147 ? -2.946 9.490 19.770 1.00 82.38 147 LYS A O 1
ATOM 1118 N N . LYS A 1 148 ? -3.854 9.669 17.720 1.00 83.38 148 LYS A N 1
ATOM 1119 C CA . LYS A 1 148 ? -4.572 10.931 17.955 1.00 83.38 148 LYS A CA 1
ATOM 1120 C C . LYS A 1 148 ? -6.009 10.600 18.399 1.00 83.38 148 LYS A C 1
ATOM 1122 O O . LYS A 1 148 ? -6.512 9.512 18.139 1.00 83.38 148 LYS A O 1
ATOM 1127 N N . GLU A 1 149 ? -6.686 11.532 19.073 1.00 81.56 149 GLU A N 1
ATOM 1128 C CA . GLU A 1 149 ? -8.054 11.317 19.593 1.00 81.56 149 GLU A CA 1
ATOM 1129 C C . GLU A 1 149 ? -9.048 10.903 18.489 1.00 81.56 149 GLU A C 1
ATOM 1131 O O . GLU A 1 149 ? -9.880 10.023 18.687 1.00 81.56 149 GLU A O 1
ATOM 1136 N N . ASN A 1 150 ? -8.909 11.488 17.296 1.00 87.62 150 ASN A N 1
ATOM 1137 C CA . ASN A 1 150 ? -9.722 11.170 16.127 1.00 87.62 150 ASN A CA 1
ATOM 1138 C C . ASN A 1 150 ? -8.898 10.383 15.097 1.00 87.62 150 ASN A C 1
ATOM 1140 O O . ASN A 1 150 ? -8.447 10.943 14.097 1.00 87.62 150 ASN A O 1
ATOM 1144 N N . THR A 1 151 ? -8.706 9.086 15.328 1.00 90.69 151 THR A N 1
ATOM 1145 C CA . THR A 1 151 ? -8.002 8.176 14.408 1.00 90.69 151 THR A CA 1
ATOM 1146 C C . THR A 1 151 ? -8.910 6.995 14.056 1.00 90.69 151 THR A C 1
ATOM 1148 O O . THR A 1 151 ? -9.499 6.382 14.943 1.00 90.69 151 THR A O 1
ATOM 1151 N N . ILE A 1 152 ? -9.037 6.674 12.765 1.00 92.44 152 ILE A N 1
ATOM 1152 C CA . ILE A 1 152 ? -9.773 5.495 12.281 1.00 92.44 152 ILE A CA 1
ATOM 1153 C C . ILE A 1 152 ? -8.817 4.298 12.316 1.00 92.44 152 ILE A C 1
ATOM 1155 O O . ILE A 1 152 ? -7.958 4.180 11.449 1.00 92.44 152 ILE A O 1
ATOM 1159 N N . THR A 1 153 ? -8.943 3.431 13.319 1.00 92.94 153 THR A N 1
ATOM 1160 C CA . THR A 1 153 ? -8.183 2.174 13.454 1.00 92.94 153 THR A CA 1
ATOM 1161 C C . THR A 1 153 ? -9.126 0.974 13.444 1.00 92.94 153 THR A C 1
ATOM 1163 O O . THR A 1 153 ? -10.309 1.104 13.762 1.00 92.94 153 THR A O 1
ATOM 1166 N N . GLY A 1 154 ? -8.611 -0.197 13.077 1.00 93.81 154 GLY A N 1
ATOM 1167 C CA . GLY A 1 154 ? -9.386 -1.437 13.046 1.00 93.81 154 GLY A CA 1
ATOM 1168 C C . GLY A 1 154 ? -8.864 -2.427 12.015 1.00 93.81 154 GLY A C 1
ATOM 1169 O O . GLY A 1 154 ? -7.761 -2.264 11.490 1.00 93.81 154 GLY A O 1
ATOM 1170 N N . GLU A 1 155 ? -9.678 -3.441 11.726 1.00 94.38 155 GLU A N 1
ATOM 1171 C CA . GLU A 1 155 ? -9.410 -4.384 10.639 1.00 94.38 155 GLU A CA 1
ATOM 1172 C C . GLU A 1 155 ? -9.275 -3.634 9.301 1.00 94.38 155 GLU A C 1
ATOM 1174 O O . GLU A 1 155 ? -10.108 -2.767 9.009 1.00 94.38 155 GLU A O 1
ATOM 1179 N N . PRO A 1 156 ? -8.258 -3.939 8.473 1.00 97.06 156 PRO A N 1
ATOM 1180 C CA . PRO A 1 156 ? -8.101 -3.306 7.170 1.00 97.06 156 PRO A CA 1
ATOM 1181 C C . PRO A 1 156 ? -9.344 -3.456 6.286 1.00 97.06 156 PRO A C 1
ATOM 1183 O O . PRO A 1 156 ? -9.824 -4.557 6.026 1.00 97.06 156 PRO A O 1
ATOM 1186 N N . GLU A 1 157 ? -9.845 -2.333 5.776 1.00 95.88 157 GLU A N 1
ATOM 1187 C CA . GLU A 1 157 ? -11.063 -2.277 4.959 1.00 95.88 157 GLU A CA 1
ATOM 1188 C C . GLU A 1 157 ? -10.765 -2.238 3.458 1.00 95.88 157 GLU A C 1
ATOM 1190 O O . GLU A 1 157 ? -11.613 -2.598 2.640 1.00 95.88 157 GLU A O 1
ATOM 1195 N N . ILE A 1 158 ? -9.591 -1.728 3.075 1.00 97.56 158 ILE A N 1
ATOM 1196 C CA . ILE A 1 158 ? -9.215 -1.522 1.678 1.00 97.56 158 ILE A CA 1
ATOM 1197 C C . ILE A 1 158 ? -7.713 -1.712 1.474 1.00 97.56 158 ILE A C 1
ATOM 1199 O O . ILE A 1 158 ? -6.897 -1.215 2.251 1.00 97.56 158 ILE A O 1
ATOM 1203 N N . ALA A 1 159 ? -7.352 -2.370 0.371 1.00 98.00 159 ALA A N 1
ATOM 1204 C CA . ALA A 1 159 ? -5.997 -2.404 -0.164 1.00 98.00 159 ALA A CA 1
ATOM 1205 C C . ALA A 1 159 ? -5.971 -1.806 -1.577 1.00 98.00 159 ALA A C 1
ATOM 1207 O O . ALA A 1 159 ? -6.738 -2.208 -2.453 1.00 98.00 159 ALA A O 1
ATOM 1208 N N . VAL A 1 160 ? -5.059 -0.869 -1.825 1.00 98.31 160 VAL A N 1
ATOM 1209 C CA . VAL A 1 160 ? -4.906 -0.167 -3.104 1.00 98.31 160 VAL A CA 1
ATOM 1210 C C . VAL A 1 160 ? -3.512 -0.425 -3.652 1.00 98.31 160 VAL A C 1
ATOM 1212 O O . VAL A 1 160 ? -2.519 -0.300 -2.940 1.00 98.31 160 VAL A O 1
ATOM 1215 N N . THR A 1 161 ? -3.429 -0.741 -4.941 1.00 98.44 161 THR A N 1
ATOM 1216 C CA . THR A 1 161 ? -2.160 -0.846 -5.663 1.00 98.44 161 THR A CA 1
ATOM 1217 C C . THR A 1 161 ? -2.221 0.031 -6.901 1.00 98.44 161 THR A C 1
ATOM 1219 O O . THR A 1 161 ? -3.146 -0.081 -7.703 1.00 98.44 161 THR A O 1
ATOM 1222 N N . VAL A 1 162 ? -1.232 0.903 -7.049 1.00 98.44 162 VAL A N 1
ATOM 1223 C CA . VAL A 1 162 ? -1.104 1.846 -8.155 1.00 98.44 162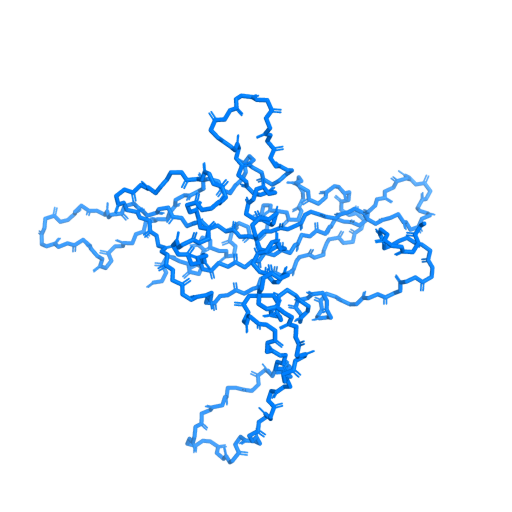 VAL A CA 1
ATOM 1224 C C . VAL A 1 162 ? 0.166 1.522 -8.927 1.00 98.44 162 VAL A C 1
ATOM 1226 O O . VAL A 1 162 ? 1.249 1.429 -8.348 1.00 98.44 162 VAL A O 1
ATOM 1229 N N . LEU A 1 163 ? 0.010 1.387 -10.240 1.00 98.06 163 LEU A N 1
ATOM 1230 C CA . LEU A 1 163 ? 1.087 1.344 -11.217 1.00 98.06 163 LEU A CA 1
ATOM 1231 C C . LEU A 1 163 ? 0.887 2.506 -12.187 1.00 98.06 163 LEU A C 1
ATOM 1233 O O . LEU A 1 163 ? -0.178 2.619 -12.793 1.00 98.06 163 LEU A O 1
ATOM 1237 N N . VAL A 1 164 ? 1.913 3.335 -12.359 1.00 97.62 164 VAL A N 1
ATOM 1238 C CA . VAL A 1 164 ? 1.979 4.321 -13.442 1.00 97.62 164 VAL A CA 1
ATOM 1239 C C . VAL A 1 164 ? 3.155 3.968 -14.342 1.00 97.62 164 VAL A C 1
ATOM 1241 O O . VAL A 1 164 ? 4.324 4.106 -13.964 1.00 97.62 164 VAL A O 1
ATOM 1244 N N . GLU A 1 165 ? 2.838 3.481 -15.539 1.00 95.62 165 GLU A N 1
ATOM 1245 C CA . GLU A 1 165 ? 3.843 3.155 -16.543 1.00 95.62 165 GLU A CA 1
ATOM 1246 C C . GLU A 1 165 ? 4.634 4.398 -16.935 1.00 95.62 165 GLU A C 1
ATOM 1248 O O . GLU A 1 165 ? 4.087 5.477 -17.155 1.00 95.62 165 GLU A O 1
ATOM 1253 N N . LYS A 1 166 ? 5.954 4.228 -16.991 1.00 94.75 166 LYS A N 1
ATOM 1254 C CA . LYS A 1 166 ? 6.940 5.292 -17.231 1.00 94.75 166 LYS A CA 1
ATOM 1255 C C . LYS A 1 166 ? 6.765 6.520 -16.319 1.00 94.75 166 LYS A C 1
ATOM 1257 O O . LYS A 1 166 ? 7.226 7.606 -16.661 1.00 94.75 166 LYS A O 1
ATOM 1262 N N . GLY A 1 167 ? 6.094 6.346 -15.177 1.00 92.88 167 GLY A N 1
ATOM 1263 C CA . GLY A 1 167 ? 5.740 7.417 -14.251 1.00 92.88 167 GLY A CA 1
ATOM 1264 C C . GLY A 1 167 ? 6.882 7.875 -13.351 1.00 92.88 167 GLY A C 1
ATOM 1265 O O . GLY A 1 167 ? 6.722 8.861 -12.649 1.00 92.88 167 GLY A O 1
ATOM 1266 N N . GLY A 1 168 ? 8.028 7.195 -13.347 1.00 92.75 168 GLY A N 1
ATOM 1267 C CA . GLY A 1 168 ? 9.152 7.548 -12.489 1.00 92.75 168 GLY A CA 1
ATOM 1268 C C . GLY A 1 168 ? 9.012 6.982 -11.074 1.00 92.75 168 GLY A C 1
ATOM 1269 O O . GLY A 1 168 ? 8.813 5.785 -10.878 1.00 92.75 168 GLY A O 1
ATOM 1270 N N . GLU A 1 169 ? 9.155 7.843 -10.070 1.00 92.31 169 GLU A N 1
ATOM 1271 C CA . GLU A 1 169 ? 9.257 7.442 -8.668 1.00 92.31 169 GLU A CA 1
ATOM 1272 C C . GLU A 1 169 ? 7.886 7.163 -8.020 1.00 92.31 169 GLU A C 1
ATOM 1274 O O . GLU A 1 169 ? 6.945 7.958 -8.095 1.00 92.31 169 GLU A O 1
ATOM 1279 N N . GLY A 1 170 ? 7.777 6.027 -7.321 1.00 92.38 170 GLY A N 1
ATOM 1280 C CA . GLY A 1 170 ? 6.542 5.604 -6.653 1.00 92.38 170 GLY A CA 1
ATOM 1281 C C . GLY A 1 170 ? 6.008 6.586 -5.603 1.00 92.38 170 GLY A C 1
ATOM 1282 O O . GLY A 1 170 ? 4.797 6.779 -5.505 1.00 92.38 170 GLY A O 1
ATOM 1283 N N . SER A 1 171 ? 6.896 7.227 -4.837 1.00 92.94 171 SER A N 1
ATOM 1284 C CA . SER A 1 171 ? 6.551 8.173 -3.760 1.00 92.94 171 SER A CA 1
ATOM 1285 C C . SER A 1 171 ? 5.974 9.499 -4.281 1.00 92.94 171 SER A C 1
ATOM 1287 O O . SER A 1 171 ? 5.142 10.109 -3.612 1.00 92.94 171 SER A O 1
ATOM 1289 N N . SER A 1 172 ? 6.384 9.945 -5.471 1.00 93.56 172 SER A N 1
ATOM 1290 C CA . SER A 1 172 ? 6.001 11.246 -6.029 1.00 93.56 172 SER A CA 1
ATOM 1291 C C . SER A 1 172 ? 4.848 11.148 -7.026 1.00 93.56 172 SER A C 1
ATOM 1293 O O . SER A 1 172 ? 4.090 12.107 -7.165 1.00 93.56 172 SER A O 1
ATOM 1295 N N . VAL A 1 173 ? 4.666 9.992 -7.678 1.00 96.62 173 VAL A N 1
ATOM 1296 C CA . VAL A 1 173 ? 3.648 9.811 -8.729 1.00 96.62 173 VAL A CA 1
ATOM 1297 C C . VAL A 1 173 ? 2.533 8.848 -8.329 1.00 96.62 173 VAL A C 1
ATOM 1299 O O . VAL A 1 173 ? 1.358 9.208 -8.406 1.00 96.62 173 VAL A O 1
ATOM 1302 N N . ALA A 1 174 ? 2.861 7.641 -7.867 1.00 97.56 174 ALA A N 1
ATOM 1303 C CA . ALA A 1 174 ? 1.851 6.626 -7.550 1.00 97.56 174 ALA A CA 1
ATOM 1304 C C . ALA A 1 174 ? 1.193 6.850 -6.172 1.00 97.56 174 ALA A C 1
ATOM 1306 O O . ALA A 1 174 ? -0.018 6.670 -6.017 1.00 97.56 174 ALA A O 1
ATOM 1307 N N . ALA A 1 175 ? 1.958 7.309 -5.180 1.00 97.38 175 ALA A N 1
ATOM 1308 C CA . ALA A 1 175 ? 1.461 7.580 -3.832 1.00 97.38 175 ALA A CA 1
ATOM 1309 C C . ALA A 1 175 ? 0.351 8.656 -3.765 1.00 97.38 175 ALA A C 1
ATOM 1311 O O . ALA A 1 175 ? -0.661 8.398 -3.107 1.00 97.38 175 ALA A O 1
ATOM 1312 N N . PRO A 1 176 ? 0.431 9.813 -4.462 1.00 97.62 176 PRO A N 1
ATOM 1313 C CA . PRO A 1 176 ? -0.672 10.780 -4.486 1.00 97.62 176 PRO A CA 1
ATOM 1314 C C . PRO A 1 176 ? -1.985 10.217 -5.044 1.00 97.62 176 PRO A C 1
ATOM 1316 O O . PRO A 1 176 ? -3.063 10.618 -4.602 1.00 97.62 176 PRO A O 1
ATOM 1319 N N . VAL A 1 177 ? -1.916 9.288 -6.006 1.00 98.06 177 VAL A N 1
ATOM 1320 C CA . VAL A 1 177 ? -3.104 8.609 -6.550 1.00 98.06 177 VAL A CA 1
ATOM 1321 C C . VAL A 1 177 ? -3.729 7.717 -5.480 1.00 98.06 177 VAL A C 1
ATOM 1323 O O . VAL A 1 177 ? -4.931 7.809 -5.234 1.00 98.06 177 VAL A O 1
ATOM 1326 N N . ALA A 1 178 ? -2.913 6.915 -4.792 1.00 98.06 178 ALA A N 1
ATOM 1327 C CA . ALA A 1 178 ? -3.377 6.066 -3.699 1.00 98.06 178 ALA A CA 1
ATOM 1328 C C . ALA A 1 178 ? -4.007 6.890 -2.561 1.00 98.06 178 ALA A C 1
ATOM 1330 O O . ALA A 1 178 ? -5.095 6.554 -2.094 1.00 98.06 178 ALA A O 1
ATOM 1331 N N . LYS A 1 179 ? -3.390 8.018 -2.179 1.00 97.00 179 LYS A N 1
ATOM 1332 C CA . LYS A 1 179 ? -3.934 8.952 -1.180 1.00 97.00 179 LYS A CA 1
ATOM 1333 C C . LYS A 1 179 ? -5.334 9.436 -1.550 1.00 97.00 179 LYS A C 1
ATOM 1335 O O . LYS A 1 179 ? -6.234 9.351 -0.724 1.00 97.00 179 LYS A O 1
ATOM 1340 N N . LYS A 1 180 ? -5.545 9.891 -2.791 1.00 97.44 180 LYS A N 1
ATOM 1341 C CA . LYS A 1 180 ? -6.866 10.359 -3.255 1.00 97.44 180 LYS A CA 1
ATOM 1342 C C . LYS A 1 180 ? -7.935 9.266 -3.179 1.00 97.44 180 LYS A C 1
ATOM 1344 O O . LYS A 1 180 ? -9.074 9.559 -2.827 1.00 97.44 180 LYS A O 1
ATOM 1349 N N . ILE A 1 181 ? -7.573 8.018 -3.491 1.00 97.75 181 ILE A N 1
ATOM 1350 C CA . ILE A 1 181 ? -8.484 6.870 -3.377 1.00 97.75 181 ILE A CA 1
ATOM 1351 C C . ILE A 1 181 ? -8.859 6.635 -1.911 1.00 97.75 181 ILE A C 1
ATOM 1353 O O . ILE A 1 181 ? -10.042 6.499 -1.607 1.00 97.75 181 ILE A O 1
ATOM 1357 N N . LEU A 1 182 ? -7.884 6.642 -0.996 1.00 97.06 182 LEU A N 1
ATOM 1358 C CA . LEU A 1 182 ? -8.156 6.471 0.434 1.00 97.06 182 LEU A CA 1
ATOM 1359 C C . LEU A 1 182 ? -8.966 7.637 1.014 1.00 97.06 182 LEU A C 1
ATOM 1361 O O . LEU A 1 182 ? -9.912 7.404 1.759 1.00 97.06 182 LEU A O 1
ATOM 1365 N N . GLU A 1 183 ? -8.663 8.881 0.640 1.00 95.50 183 GLU A N 1
ATOM 1366 C CA . GLU A 1 183 ? -9.463 10.047 1.032 1.00 95.50 183 GLU A CA 1
ATOM 1367 C C . GLU A 1 183 ? -10.918 9.906 0.579 1.00 95.50 183 GLU A C 1
ATOM 1369 O O . GLU A 1 183 ? -11.824 10.197 1.353 1.00 95.50 183 GLU A O 1
ATOM 1374 N N . ALA A 1 184 ? -11.157 9.453 -0.654 1.00 95.19 184 ALA A N 1
ATOM 1375 C CA . ALA A 1 184 ? -12.507 9.204 -1.149 1.00 95.19 184 ALA A CA 1
ATOM 1376 C C . ALA A 1 184 ? -13.187 8.050 -0.394 1.00 95.19 184 ALA A C 1
ATOM 1378 O O . ALA A 1 184 ? -14.349 8.174 -0.012 1.00 95.19 184 ALA A O 1
ATOM 1379 N N . TRP A 1 185 ? -12.460 6.959 -0.128 1.00 95.81 185 TRP A N 1
ATOM 1380 C CA . TRP A 1 185 ? -12.966 5.803 0.612 1.00 95.81 185 TRP A CA 1
ATOM 1381 C C . TRP A 1 185 ? -13.401 6.198 2.023 1.00 95.81 185 TRP A C 1
ATOM 1383 O O . TRP A 1 185 ? -14.543 5.952 2.395 1.00 95.81 185 TRP A O 1
ATOM 1393 N N . PHE A 1 186 ? -12.536 6.852 2.796 1.00 93.69 186 PHE A N 1
ATOM 1394 C CA . PHE A 1 186 ? -12.805 7.190 4.197 1.00 93.69 186 PHE A CA 1
ATOM 1395 C C . PHE A 1 186 ? -13.616 8.476 4.397 1.00 93.69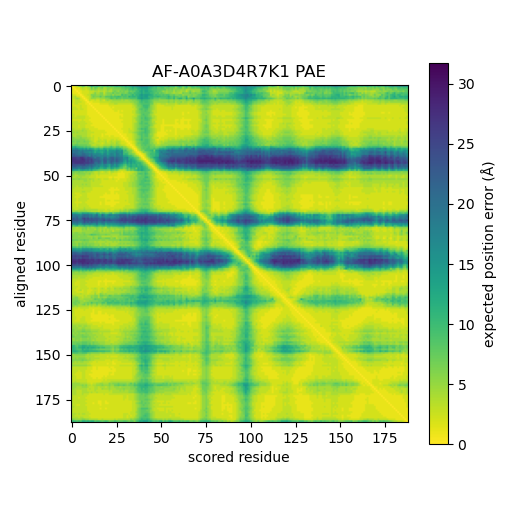 186 PHE A C 1
ATOM 1397 O O . PHE A 1 186 ? -13.879 8.833 5.540 1.00 93.69 186 PHE A O 1
ATOM 1404 N N . LYS A 1 187 ? -14.037 9.171 3.334 1.00 90.50 187 LYS A N 1
ATOM 1405 C CA . LYS A 1 187 ? -15.051 10.241 3.418 1.00 90.50 187 LYS A CA 1
ATOM 1406 C C . LYS A 1 187 ? -16.489 9.719 3.400 1.00 90.50 187 LYS A C 1
ATOM 1408 O O . LYS A 1 187 ? -17.383 10.474 3.772 1.00 90.50 187 LYS A O 1
ATOM 1413 N N . ARG A 1 188 ? -16.704 8.476 2.953 1.00 84.81 188 ARG A N 1
ATOM 1414 C CA . ARG A 1 188 ? -18.025 7.834 2.962 1.00 84.81 188 ARG A CA 1
ATOM 1415 C C . ARG A 1 188 ? -18.538 7.623 4.387 1.00 84.81 188 ARG A C 1
ATOM 1417 O O . ARG A 1 188 ? -19.770 7.678 4.529 1.00 84.81 188 ARG A O 1
#

Foldseek 3Di:
DVVQPADPRDDDLVRVLQVLVCLLVQQWRWDDDPDPCDVPPDPPPPGHTDRNPDDSVVSLVLQLVQLQLQDQAPDNPGHHLQPVQQQDWAWAQVPDPPVRDTDIEHKRKGKDWDWAF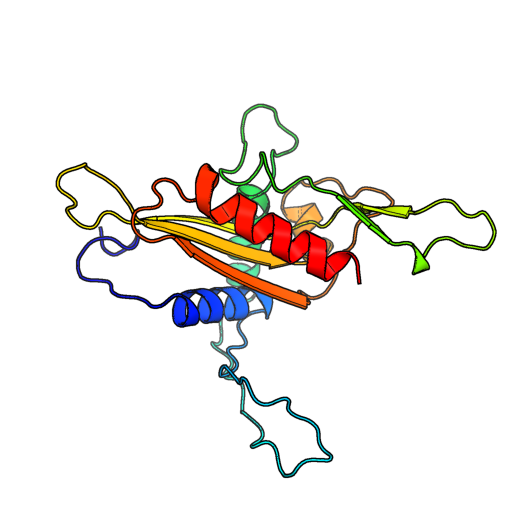DPDPVRFTKTKMKIWTREAPVSCVVSRHDDDPRYDHDRTDDIDIFIDVSQHTNNPGVSVVVSVVVNVVVRD

pLDDT: mean 87.26, std 13.11, range [47.81, 98.5]

Radius of gyration: 18.0 Å; Cα contacts (8 Å, |Δi|>4): 362; chains: 1; bounding box: 48×42×43 Å